Protein AF-A0A3E0HMM2-F1 (afdb_monomer_lite)

Sequence (209 aa):
MLIETNPFMLSTKTFISIFFLSYFCFIPQPFPEGNTYITPSFKSIPKHSVDIQKNNIIITIFSKDMFYRGNEIKFKSKIKGDTIYILNKIKSSKKNDGIKINNEKLISFFTNTRFFIKSKNTLVHTESNRPYFNKKLVDSTLGNQTIYSINGKILMSTKDSSVLNPILNEKKFKIKNLEVIKPENAIKTYGLIGFKGIIKIKGKFKKCK

Structure (mmCIF, N/CA/C/O backbone):
data_AF-A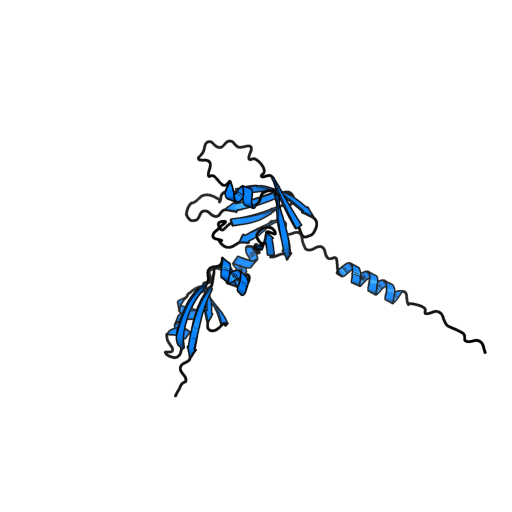0A3E0HMM2-F1
#
_entry.id   AF-A0A3E0HMM2-F1
#
loop_
_atom_site.group_PDB
_atom_site.id
_atom_site.type_symbol
_atom_site.label_atom_id
_atom_site.label_alt_id
_atom_site.label_comp_id
_atom_site.label_asym_id
_atom_site.label_entity_id
_atom_site.label_seq_id
_atom_site.pdbx_PDB_ins_code
_atom_site.Cartn_x
_atom_site.Cartn_y
_atom_site.Cartn_z
_atom_site.occupancy
_atom_site.B_iso_or_equiv
_atom_site.auth_seq_id
_atom_site.auth_comp_id
_atom_site.auth_asym_id
_atom_site.auth_atom_id
_atom_site.pdbx_PDB_model_num
ATOM 1 N N . MET A 1 1 ? -68.857 -21.906 -25.723 1.00 38.22 1 MET A N 1
ATOM 2 C CA . MET A 1 1 ? -67.408 -22.069 -25.961 1.00 38.22 1 MET A CA 1
ATOM 3 C C . MET A 1 1 ? -66.702 -21.522 -24.728 1.00 38.22 1 MET A C 1
ATOM 5 O O . MET A 1 1 ? -66.550 -20.316 -24.608 1.00 38.22 1 MET A O 1
ATOM 9 N N . LEU A 1 2 ? -66.453 -22.381 -23.738 1.00 34.72 2 LEU A N 1
ATOM 10 C CA . LEU A 1 2 ? -65.807 -22.021 -22.472 1.00 34.72 2 LEU A CA 1
ATOM 11 C C . LEU A 1 2 ? -64.356 -22.494 -22.555 1.00 34.72 2 LEU A C 1
ATOM 13 O O . LEU A 1 2 ? -64.114 -23.665 -22.830 1.00 34.72 2 LEU A O 1
ATOM 17 N N . ILE A 1 3 ? -63.417 -21.565 -22.397 1.00 39.59 3 ILE A N 1
ATOM 18 C CA . ILE A 1 3 ? -61.983 -21.847 -22.358 1.00 39.59 3 ILE A CA 1
ATOM 19 C C . ILE A 1 3 ? -61.628 -22.108 -20.894 1.00 39.59 3 ILE A C 1
ATOM 21 O O . ILE A 1 3 ? -61.709 -21.201 -20.068 1.00 39.59 3 ILE A O 1
ATOM 25 N N . GLU A 1 4 ? -61.259 -23.348 -20.581 1.00 40.62 4 GLU A N 1
ATOM 26 C CA . GLU A 1 4 ? -60.603 -23.707 -19.325 1.00 40.62 4 GLU A CA 1
ATOM 27 C C . GLU A 1 4 ? -59.181 -23.131 -19.310 1.00 40.62 4 GLU A C 1
ATOM 29 O O . GLU A 1 4 ? -58.377 -23.399 -20.205 1.00 40.62 4 GLU A O 1
ATOM 34 N N . THR A 1 5 ? -58.846 -22.350 -18.284 1.00 43.34 5 THR A N 1
ATOM 35 C CA . THR A 1 5 ? -57.467 -21.955 -17.984 1.00 43.34 5 THR A CA 1
ATOM 36 C C . THR A 1 5 ? -56.980 -22.715 -16.753 1.00 43.34 5 THR A C 1
ATOM 38 O O . THR A 1 5 ? -57.436 -22.504 -15.632 1.00 43.34 5 THR A O 1
ATOM 41 N N . ASN A 1 6 ? -56.034 -23.630 -16.978 1.00 40.38 6 ASN A N 1
ATOM 42 C CA . ASN A 1 6 ? -55.312 -24.348 -15.929 1.00 40.38 6 ASN A CA 1
ATOM 43 C C . ASN A 1 6 ? -54.494 -23.375 -15.055 1.00 40.38 6 ASN A C 1
ATOM 45 O O . ASN A 1 6 ? -53.770 -22.537 -15.603 1.00 40.38 6 ASN A O 1
ATOM 49 N N . PRO A 1 7 ? -54.511 -23.508 -13.716 1.00 48.97 7 PRO A N 1
ATOM 50 C CA . PRO A 1 7 ? -53.616 -22.752 -12.858 1.00 48.97 7 PRO A CA 1
ATOM 51 C C . PRO A 1 7 ? -52.205 -23.354 -12.907 1.00 48.97 7 PRO A C 1
ATOM 53 O O . PRO A 1 7 ? -51.993 -24.545 -12.678 1.00 48.97 7 PRO A O 1
ATOM 56 N N . PHE A 1 8 ? -51.225 -22.502 -13.203 1.00 43.75 8 PHE A N 1
ATOM 57 C CA . PHE A 1 8 ? -49.796 -22.801 -13.141 1.00 43.75 8 PHE A CA 1
ATOM 58 C C . PHE A 1 8 ? -49.413 -23.311 -11.739 1.00 43.75 8 PHE A C 1
ATOM 60 O O . PHE A 1 8 ? -49.277 -22.536 -10.792 1.00 43.75 8 PHE A O 1
ATOM 67 N N . MET A 1 9 ? -49.195 -24.621 -11.606 1.00 44.47 9 MET A N 1
ATOM 68 C CA . MET A 1 9 ? -48.524 -25.204 -10.447 1.00 44.47 9 MET A CA 1
ATOM 69 C C . MET A 1 9 ? -47.033 -24.853 -10.512 1.00 44.47 9 MET A C 1
ATOM 71 O O . MET A 1 9 ? -46.234 -25.524 -11.167 1.00 44.47 9 MET A O 1
ATOM 75 N N . LEU A 1 10 ? -46.644 -23.772 -9.833 1.00 46.00 10 LEU A N 1
ATOM 76 C CA . LEU A 1 10 ? -45.240 -23.464 -9.588 1.00 46.00 10 LEU A CA 1
ATOM 77 C C . LEU A 1 10 ? -44.688 -24.512 -8.606 1.00 46.00 10 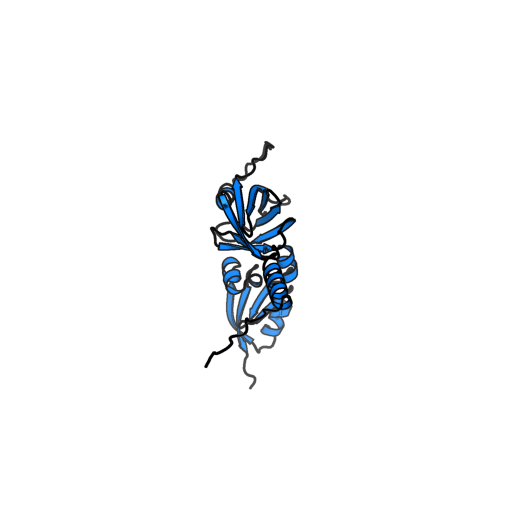LEU A C 1
ATOM 79 O O . LEU A 1 10 ? -45.007 -24.508 -7.420 1.00 46.00 10 LEU A O 1
ATOM 83 N N . SER A 1 11 ? -43.891 -25.445 -9.125 1.00 51.62 11 SER A N 1
ATOM 84 C CA . SER A 1 11 ? -43.242 -26.507 -8.351 1.00 51.62 11 SER A CA 1
ATOM 85 C C . SER A 1 11 ? -42.477 -25.938 -7.149 1.00 51.62 11 SER A C 1
ATOM 87 O O . SER A 1 11 ? -41.625 -25.058 -7.290 1.00 51.62 11 SER A O 1
ATOM 89 N N . THR A 1 12 ? -42.732 -26.484 -5.958 1.00 54.81 12 THR A N 1
ATOM 90 C CA . THR A 1 12 ? -42.052 -26.157 -4.690 1.00 54.81 12 THR A CA 1
ATOM 91 C C . THR A 1 12 ? -40.524 -26.237 -4.782 1.00 54.81 12 THR A C 1
ATOM 93 O O . THR A 1 12 ? -39.821 -25.525 -4.064 1.00 54.81 12 THR A O 1
ATOM 96 N N . LYS A 1 13 ? -39.987 -27.033 -5.715 1.00 51.66 13 LYS A N 1
ATOM 97 C CA . LYS A 1 13 ? -38.541 -27.146 -5.969 1.00 51.66 13 LYS A CA 1
ATOM 98 C C . LYS A 1 13 ? -37.934 -25.858 -6.539 1.00 51.66 13 LYS A C 1
ATOM 100 O O . LYS A 1 13 ? -36.800 -25.519 -6.204 1.00 51.66 13 LYS A O 1
ATOM 105 N N . THR A 1 14 ? -38.686 -25.113 -7.349 1.00 54.91 14 THR A N 1
ATOM 106 C CA . THR A 1 14 ? -38.221 -23.863 -7.971 1.00 54.91 14 THR A CA 1
ATOM 107 C C . THR A 1 14 ? -38.140 -22.728 -6.947 1.00 54.91 14 THR A C 1
ATOM 109 O O . THR A 1 14 ? -37.205 -21.931 -6.978 1.00 54.91 14 THR A O 1
ATOM 112 N N . PHE A 1 15 ? -39.058 -22.701 -5.975 1.00 53.97 15 PHE A N 1
ATOM 113 C CA . PHE A 1 15 ? -39.063 -21.706 -4.896 1.00 53.97 15 PHE A CA 1
ATOM 114 C C . PHE A 1 15 ? -37.874 -21.872 -3.940 1.00 53.97 15 PHE A C 1
ATOM 116 O O . PHE A 1 15 ? -37.227 -20.892 -3.573 1.00 53.97 15 PHE A O 1
ATOM 123 N N . ILE A 1 16 ? -37.538 -23.117 -3.590 1.00 58.28 16 ILE A N 1
ATOM 124 C CA . ILE A 1 16 ? -36.407 -23.434 -2.706 1.00 58.28 16 ILE A CA 1
ATOM 125 C C . ILE A 1 16 ? -35.077 -23.033 -3.365 1.00 58.28 16 ILE A C 1
ATOM 127 O O . ILE A 1 16 ? -34.214 -22.454 -2.711 1.00 58.28 16 ILE A O 1
ATOM 131 N N . SER A 1 17 ? -34.922 -23.254 -4.675 1.00 53.00 17 SER A N 1
ATOM 132 C CA . SER A 1 17 ? -33.698 -22.887 -5.404 1.00 53.00 17 SER A CA 1
ATOM 133 C C . SER A 1 17 ? -33.436 -21.373 -5.421 1.00 53.00 17 SER A C 1
ATOM 135 O O . SER A 1 17 ? -32.299 -20.951 -5.210 1.00 53.00 17 SER A O 1
ATOM 137 N N . ILE A 1 18 ? -34.479 -20.551 -5.580 1.00 56.12 18 ILE A N 1
ATOM 138 C CA . ILE A 1 18 ? -34.365 -19.081 -5.558 1.00 56.12 18 ILE A CA 1
ATOM 139 C C . ILE A 1 18 ? -34.043 -18.576 -4.141 1.00 56.12 18 ILE A C 1
ATOM 141 O O . ILE A 1 18 ? -33.244 -17.652 -3.982 1.00 56.12 18 ILE A O 1
ATOM 145 N N . PHE A 1 19 ? -34.606 -19.213 -3.109 1.00 52.81 19 PHE A N 1
ATOM 146 C CA . PHE A 1 19 ? -34.341 -18.869 -1.709 1.00 52.81 19 PHE A CA 1
ATOM 147 C C . PHE A 1 19 ? -32.908 -19.217 -1.274 1.00 52.81 19 PHE A C 1
ATOM 149 O O . PHE A 1 19 ? -32.291 -18.465 -0.525 1.00 52.81 19 PHE A O 1
ATOM 156 N N . PHE A 1 20 ? -32.336 -20.318 -1.775 1.00 52.88 20 PHE A N 1
ATOM 157 C CA . PHE A 1 20 ? -30.930 -20.645 -1.522 1.00 52.88 20 PHE A CA 1
ATOM 158 C C . PHE A 1 20 ? -29.969 -19.753 -2.322 1.00 52.88 20 PHE A C 1
ATOM 160 O O . PHE A 1 20 ? -28.945 -19.342 -1.777 1.00 52.88 20 PHE A O 1
ATOM 167 N N . LEU A 1 21 ? -30.295 -19.388 -3.571 1.00 51.16 21 LEU A N 1
ATOM 168 C CA . LEU A 1 21 ? -29.452 -18.483 -4.366 1.00 51.16 21 LEU A CA 1
ATOM 169 C C . LEU A 1 21 ? -29.341 -17.082 -3.743 1.00 51.16 21 LEU A C 1
ATOM 171 O O . LEU A 1 21 ? -28.260 -16.497 -3.754 1.00 51.16 21 LEU A O 1
ATOM 175 N N . SER A 1 22 ? -30.427 -16.552 -3.172 1.00 51.47 22 SER A N 1
ATOM 176 C CA . SER A 1 22 ? -30.418 -15.225 -2.542 1.00 51.47 22 SER A CA 1
ATOM 177 C C . SER A 1 22 ? -29.632 -15.189 -1.225 1.00 51.47 22 SER A C 1
ATOM 179 O O . SER A 1 22 ? -29.019 -14.166 -0.914 1.00 51.47 22 SER A O 1
ATOM 181 N N . TYR A 1 23 ? -29.556 -16.305 -0.491 1.00 50.44 23 TYR A N 1
ATOM 182 C CA . TYR A 1 23 ? -28.742 -16.418 0.727 1.00 50.44 23 TYR A CA 1
ATOM 183 C C . TYR A 1 23 ? -27.230 -16.425 0.446 1.00 50.44 23 TYR A C 1
ATOM 185 O O . TYR A 1 23 ? -26.461 -15.866 1.230 1.00 50.44 23 TYR A O 1
ATOM 193 N N . PHE A 1 24 ? -26.784 -16.978 -0.689 1.00 50.44 24 PHE A N 1
ATOM 194 C CA . PHE A 1 24 ? -25.363 -16.950 -1.071 1.00 50.44 24 PHE A CA 1
ATOM 195 C C . PHE A 1 24 ? -24.867 -15.565 -1.520 1.00 50.44 24 PHE A C 1
ATOM 197 O O . PHE A 1 24 ? -23.659 -15.327 -1.532 1.00 50.44 24 PHE A O 1
ATOM 204 N N . CYS A 1 25 ? -25.763 -14.622 -1.828 1.00 47.28 25 CYS A N 1
ATOM 205 C CA . CYS A 1 25 ? -25.381 -13.242 -2.143 1.00 47.28 25 CYS A CA 1
ATOM 206 C C . CYS A 1 25 ? -25.023 -12.398 -0.907 1.00 47.28 25 CYS A C 1
ATOM 208 O O . CYS A 1 25 ? -24.456 -11.319 -1.062 1.00 47.28 25 CYS A O 1
ATOM 210 N N . PHE A 1 26 ? -25.292 -12.886 0.308 1.00 48.53 26 PHE A N 1
ATOM 211 C CA . PHE A 1 26 ? -24.982 -12.192 1.560 1.00 48.53 26 PHE A CA 1
ATOM 212 C C . PHE A 1 26 ? -23.958 -12.951 2.400 1.00 48.53 26 PHE A C 1
ATOM 214 O O . PHE A 1 26 ? -24.100 -13.034 3.616 1.00 48.53 26 PHE A O 1
ATOM 221 N N . ILE A 1 27 ? -22.905 -13.500 1.785 1.00 52.16 27 ILE A N 1
ATOM 222 C CA . ILE A 1 27 ? -21.742 -13.924 2.572 1.00 52.16 27 ILE A CA 1
ATOM 223 C C . ILE A 1 27 ? -21.144 -12.649 3.187 1.00 52.16 27 ILE A C 1
ATOM 225 O O . ILE A 1 27 ? -20.613 -11.821 2.437 1.00 52.16 27 ILE A O 1
ATOM 229 N N . PRO A 1 28 ? -21.230 -12.443 4.518 1.00 55.75 28 PRO A N 1
ATOM 230 C CA . PRO A 1 28 ? -20.600 -11.293 5.143 1.00 55.75 28 PRO A CA 1
ATOM 231 C C . PRO A 1 28 ? -19.106 -11.369 4.839 1.00 55.75 28 PRO A C 1
ATOM 233 O O . PRO A 1 28 ? -18.471 -12.403 5.070 1.00 55.75 28 PRO A O 1
ATOM 236 N N . GLN A 1 29 ? -18.542 -10.297 4.273 1.00 58.00 29 GLN A N 1
ATOM 237 C CA . GLN A 1 29 ? -17.109 -10.269 4.014 1.00 58.00 29 GLN A CA 1
ATOM 238 C C . GLN A 1 29 ? -16.370 -10.544 5.330 1.00 58.00 29 GLN A C 1
ATOM 240 O O . GLN A 1 29 ? -16.718 -9.948 6.356 1.00 58.00 29 GLN A O 1
ATOM 245 N N . PRO A 1 30 ? -15.374 -11.452 5.334 1.00 60.78 30 PRO A N 1
ATOM 246 C CA . PRO A 1 30 ? -14.666 -11.799 6.551 1.00 60.78 30 PRO A CA 1
ATOM 247 C C . PRO A 1 30 ? -14.063 -10.534 7.148 1.00 60.78 30 PRO A C 1
ATOM 249 O O . PRO A 1 30 ? -13.302 -9.813 6.497 1.00 60.78 30 PRO A O 1
ATOM 252 N N . PHE A 1 31 ? -14.455 -10.278 8.391 1.00 63.25 31 PHE A N 1
ATOM 253 C CA . PHE A 1 31 ? -14.078 -9.101 9.145 1.00 63.25 31 PHE A CA 1
ATOM 254 C C . PHE A 1 31 ? -12.544 -8.960 9.169 1.00 63.25 31 PHE A C 1
ATOM 256 O O . PHE A 1 31 ? -11.858 -9.924 9.520 1.00 63.25 31 PHE A O 1
ATOM 263 N N . PRO A 1 32 ? -11.965 -7.801 8.797 1.00 71.25 32 PRO A N 1
ATOM 264 C CA . PRO A 1 32 ? -10.517 -7.657 8.680 1.00 71.25 32 PRO A CA 1
ATOM 265 C C . PRO A 1 32 ? -9.778 -7.572 10.029 1.00 71.25 32 PRO A C 1
ATOM 267 O O . PRO A 1 32 ? -8.656 -7.068 10.056 1.00 71.25 32 PRO A O 1
ATOM 270 N N . GLU A 1 33 ? -10.345 -8.063 11.135 1.00 77.25 33 GLU A N 1
ATOM 271 C CA . GLU A 1 33 ? -9.686 -8.041 12.447 1.00 77.25 33 GLU A CA 1
ATOM 272 C C . GLU A 1 33 ? -8.292 -8.663 12.408 1.00 77.25 33 GLU A C 1
ATOM 274 O O . GLU A 1 33 ? -8.059 -9.677 11.748 1.00 77.25 33 GLU A O 1
ATOM 279 N N . GLY A 1 34 ? -7.352 -8.042 13.121 1.00 79.12 34 GLY A N 1
ATOM 280 C CA . GLY A 1 34 ? -5.981 -8.536 13.212 1.00 79.12 34 GLY A CA 1
ATOM 281 C C . GLY A 1 34 ? -5.176 -8.370 11.921 1.00 79.12 34 GLY A C 1
ATOM 282 O O . GLY A 1 34 ? -4.053 -8.869 11.836 1.00 79.12 34 GLY A O 1
ATOM 283 N N . ASN A 1 35 ? -5.713 -7.672 10.914 1.00 86.12 35 ASN A N 1
ATOM 284 C CA . ASN A 1 35 ? -4.962 -7.311 9.721 1.00 86.12 35 ASN A CA 1
ATOM 285 C C . ASN A 1 35 ? -4.322 -5.929 9.856 1.00 86.12 35 ASN A C 1
ATOM 287 O O . ASN A 1 35 ? -4.959 -4.945 10.235 1.00 86.12 35 ASN A O 1
ATOM 291 N N . THR A 1 36 ? -3.061 -5.876 9.441 1.00 92.19 36 THR A N 1
ATOM 292 C CA . THR A 1 36 ? -2.291 -4.649 9.254 1.00 92.19 36 THR A CA 1
ATOM 293 C C . THR A 1 36 ? -2.386 -4.217 7.802 1.00 92.19 36 THR A C 1
ATOM 295 O O . THR A 1 36 ? -2.034 -4.980 6.896 1.00 92.19 36 THR A O 1
ATOM 298 N N . TYR A 1 37 ? -2.782 -2.973 7.568 1.00 93.31 37 TYR A N 1
ATOM 299 C CA . TYR A 1 37 ? -2.774 -2.361 6.246 1.00 93.31 37 TYR A CA 1
ATOM 300 C C . TYR A 1 37 ? -1.724 -1.264 6.177 1.00 93.31 37 TYR A C 1
ATOM 302 O O . TYR A 1 37 ? -1.523 -0.525 7.132 1.00 93.31 37 TYR A O 1
ATOM 310 N N . ILE A 1 38 ? -1.053 -1.137 5.040 1.00 91.50 38 ILE A N 1
ATOM 311 C CA . ILE A 1 38 ? -0.020 -0.132 4.803 1.00 91.50 38 ILE A CA 1
ATOM 312 C C . ILE A 1 38 ? -0.345 0.677 3.557 1.00 91.50 38 ILE A C 1
ATOM 314 O O . ILE A 1 38 ? -0.998 0.215 2.624 1.00 91.50 38 ILE A O 1
ATOM 318 N N . THR A 1 39 ? 0.145 1.904 3.535 1.00 88.38 39 THR A N 1
ATOM 319 C CA . THR A 1 39 ? 0.009 2.832 2.412 1.00 88.38 39 THR A CA 1
ATOM 320 C C . THR A 1 39 ? 1.399 3.361 2.062 1.00 88.38 39 THR A C 1
ATOM 322 O O . THR A 1 39 ? 2.235 3.454 2.968 1.00 88.38 39 THR A O 1
ATOM 325 N N . PRO A 1 40 ? 1.726 3.682 0.797 1.00 81.06 40 PRO A N 1
ATOM 326 C CA . PRO A 1 40 ? 3.014 4.302 0.503 1.00 81.06 40 PRO A CA 1
ATOM 327 C C . PRO A 1 40 ? 3.091 5.703 1.123 1.00 81.06 40 PRO A C 1
ATOM 329 O O . PRO A 1 40 ? 2.092 6.255 1.588 1.00 81.06 40 PRO A O 1
ATOM 332 N N . SER A 1 41 ? 4.277 6.308 1.106 1.00 72.19 41 SER A N 1
ATOM 333 C CA . SER A 1 41 ? 4.415 7.710 1.501 1.00 72.19 41 SER A CA 1
ATOM 334 C C . SER A 1 41 ? 3.740 8.613 0.468 1.00 72.19 41 SER A C 1
ATOM 336 O O . SER A 1 41 ? 4.027 8.485 -0.720 1.00 72.19 41 SER A O 1
ATOM 338 N N . PHE A 1 42 ? 2.882 9.525 0.929 1.00 73.12 42 PHE A N 1
ATOM 339 C CA . PHE A 1 42 ? 2.355 10.629 0.126 1.00 73.12 42 PHE A CA 1
ATOM 340 C C . PHE A 1 42 ? 2.895 11.952 0.678 1.00 73.12 42 PHE A C 1
ATOM 342 O O . PHE A 1 42 ? 3.118 12.051 1.886 1.00 73.12 42 PHE A O 1
ATOM 349 N N . LYS A 1 43 ? 3.075 12.981 -0.164 1.00 68.62 43 LYS A N 1
ATOM 350 C CA . LYS A 1 43 ? 3.588 14.303 0.266 1.00 68.62 43 LYS A CA 1
ATOM 351 C C . LYS A 1 43 ? 2.879 14.891 1.500 1.00 68.62 43 LYS A C 1
ATOM 353 O O . LYS A 1 43 ? 3.507 15.601 2.278 1.00 68.62 43 LYS A O 1
ATOM 358 N N . SER A 1 44 ? 1.584 14.624 1.686 1.00 68.88 44 SER A N 1
ATOM 359 C CA . SER A 1 44 ? 0.781 15.200 2.775 1.00 68.88 44 SER A CA 1
ATOM 360 C C . SER A 1 44 ? 0.899 14.458 4.110 1.00 68.88 44 SER A C 1
ATOM 362 O O . SER A 1 44 ? 0.823 15.105 5.158 1.00 68.88 44 SER A O 1
ATOM 364 N N . ILE A 1 45 ? 1.076 13.131 4.076 1.00 75.25 45 ILE A N 1
ATOM 365 C CA . ILE A 1 45 ? 1.051 12.235 5.240 1.00 75.25 45 ILE A CA 1
ATOM 366 C C . ILE A 1 45 ? 2.047 11.081 5.011 1.00 75.25 45 ILE A C 1
ATOM 368 O O . ILE A 1 45 ? 1.910 10.354 4.013 1.00 75.25 45 ILE A O 1
ATOM 372 N N . PRO A 1 46 ? 2.991 10.849 5.946 1.00 76.00 46 PRO A N 1
ATOM 373 C CA . PRO A 1 46 ? 4.055 9.858 5.789 1.00 76.00 46 PRO A CA 1
ATOM 374 C C . PRO A 1 46 ? 3.521 8.426 5.665 1.00 76.00 46 PRO A C 1
ATOM 376 O O . PRO A 1 46 ? 2.344 8.147 5.908 1.00 76.00 46 PRO A O 1
ATOM 379 N N . LYS A 1 47 ? 4.406 7.500 5.285 1.00 82.25 47 LYS A N 1
ATOM 380 C CA . LYS A 1 47 ? 4.134 6.057 5.323 1.00 82.25 47 LYS A CA 1
ATOM 381 C C . LYS A 1 47 ? 3.773 5.636 6.754 1.00 82.25 47 LYS A C 1
ATOM 383 O O . LYS A 1 47 ? 4.496 5.944 7.696 1.00 82.25 47 LYS A O 1
ATOM 388 N N . HIS A 1 48 ? 2.682 4.900 6.900 1.00 86.94 48 HIS A N 1
ATOM 389 C CA . HIS A 1 48 ? 2.221 4.371 8.182 1.00 86.94 48 HIS A CA 1
ATOM 390 C C . HIS A 1 48 ? 1.439 3.075 7.959 1.00 86.94 48 HIS A C 1
ATOM 392 O O . HIS A 1 48 ? 1.079 2.744 6.820 1.00 86.94 48 HIS A O 1
ATOM 398 N N . SER A 1 49 ? 1.203 2.344 9.044 1.00 90.12 49 SER A N 1
ATOM 399 C CA . SER A 1 49 ? 0.273 1.223 9.078 1.00 90.12 49 SER A CA 1
ATOM 400 C C . SER A 1 49 ? -1.018 1.573 9.805 1.00 90.12 49 SER A C 1
ATOM 402 O O . SER A 1 49 ? -1.076 2.524 10.582 1.00 90.12 49 SER A O 1
ATOM 404 N N . VAL A 1 50 ? -2.049 0.790 9.511 1.00 92.38 50 VAL A N 1
ATOM 405 C CA . VAL A 1 50 ? -3.377 0.818 10.112 1.00 92.38 50 VAL A CA 1
ATOM 406 C C . VAL A 1 50 ? -3.680 -0.603 10.562 1.00 92.38 50 VAL A C 1
ATOM 408 O O . VAL A 1 50 ? -3.855 -1.486 9.722 1.00 92.38 50 VAL A O 1
ATOM 411 N N . ASP A 1 51 ? -3.725 -0.823 11.867 1.00 92.12 51 ASP A N 1
ATOM 412 C CA . ASP A 1 51 ? -4.101 -2.101 12.463 1.00 92.12 51 ASP A CA 1
ATOM 413 C C . ASP A 1 51 ? -5.560 -2.034 12.910 1.00 92.12 51 ASP A C 1
ATOM 415 O O . ASP A 1 51 ? -5.931 -1.178 13.719 1.00 92.12 51 ASP A O 1
ATOM 419 N N . ILE A 1 52 ? -6.394 -2.925 12.370 1.00 90.12 52 ILE A N 1
ATOM 420 C CA . ILE A 1 52 ? -7.821 -2.986 12.703 1.00 90.12 52 ILE A CA 1
ATOM 421 C C . ILE A 1 52 ? -8.034 -3.969 13.853 1.00 90.12 52 ILE A C 1
ATOM 423 O O . ILE A 1 52 ? -7.744 -5.161 13.733 1.00 90.12 52 ILE A O 1
ATOM 427 N N . GLN A 1 53 ? -8.607 -3.471 14.946 1.00 88.81 53 GLN A N 1
ATOM 428 C CA . GLN A 1 53 ? -9.101 -4.271 16.065 1.00 88.81 53 GLN A CA 1
ATOM 429 C C . GLN A 1 53 ? -10.615 -4.074 16.207 1.00 88.81 53 GLN A C 1
ATOM 431 O O . GLN A 1 53 ? -11.180 -3.126 15.658 1.00 88.81 53 GLN A O 1
ATOM 436 N N . LYS A 1 54 ? -11.279 -4.937 16.985 1.00 82.19 54 LYS A N 1
ATOM 437 C CA . LYS A 1 54 ? -12.740 -4.908 17.180 1.00 82.19 54 LYS A CA 1
ATOM 438 C C . LYS A 1 54 ? -13.324 -3.519 17.477 1.00 82.19 54 LYS A C 1
ATOM 440 O O . LYS A 1 54 ? -14.328 -3.137 16.887 1.00 82.19 54 LYS A O 1
ATOM 445 N N . ASN A 1 55 ? -12.686 -2.767 18.380 1.00 86.81 55 ASN A N 1
ATOM 446 C CA . ASN A 1 55 ? -13.212 -1.498 18.917 1.00 86.81 55 ASN A CA 1
ATOM 447 C C . ASN A 1 55 ? -12.256 -0.307 18.753 1.00 86.81 55 ASN A C 1
ATOM 449 O O . ASN A 1 55 ? -12.528 0.797 19.240 1.00 86.81 55 ASN A O 1
ATOM 453 N N . ASN A 1 56 ? -11.092 -0.537 18.156 1.00 91.12 56 ASN A N 1
ATOM 454 C CA . ASN A 1 56 ? -10.101 0.504 17.966 1.00 91.12 56 ASN A CA 1
ATOM 455 C C . ASN A 1 56 ? -9.327 0.288 16.661 1.00 91.12 56 ASN A C 1
ATOM 457 O O . ASN A 1 56 ? -9.316 -0.799 16.085 1.00 91.12 56 ASN A O 1
ATOM 461 N N . ILE A 1 57 ? -8.694 1.358 16.196 1.00 92.06 57 ILE A N 1
ATOM 462 C CA . ILE A 1 57 ? -7.672 1.305 15.156 1.00 92.06 57 ILE A CA 1
ATOM 463 C C . ILE A 1 57 ? -6.381 1.844 15.751 1.00 92.06 57 ILE A C 1
ATOM 465 O O . ILE A 1 57 ? -6.395 2.852 16.466 1.00 92.06 57 ILE A O 1
ATOM 469 N N . ILE A 1 58 ? -5.269 1.195 15.423 1.00 90.94 58 ILE A N 1
ATOM 470 C CA . ILE A 1 58 ? -3.930 1.675 15.758 1.00 90.94 58 ILE A CA 1
ATOM 471 C C . ILE A 1 58 ? -3.261 2.164 14.479 1.00 90.94 58 ILE A C 1
ATOM 473 O O . ILE A 1 58 ? -3.182 1.440 13.490 1.00 90.94 58 ILE A O 1
ATOM 477 N N . ILE A 1 59 ? -2.803 3.412 14.495 1.00 89.31 59 ILE A N 1
ATOM 478 C CA . ILE A 1 59 ? -2.007 3.998 13.422 1.00 89.31 59 ILE A CA 1
ATOM 479 C C . ILE A 1 59 ? -0.554 4.037 13.872 1.00 89.31 59 ILE A C 1
ATOM 481 O O . ILE A 1 59 ? -0.250 4.711 14.856 1.00 89.31 59 ILE A O 1
ATOM 485 N N . THR A 1 60 ? 0.337 3.373 13.141 1.00 86.81 60 THR A N 1
ATOM 486 C CA . THR A 1 60 ? 1.767 3.309 13.482 1.00 86.81 60 THR A CA 1
ATOM 487 C C . THR A 1 60 ? 2.590 3.985 12.397 1.00 86.81 60 THR A C 1
ATOM 489 O O . THR A 1 60 ? 2.592 3.554 11.242 1.00 86.81 60 THR A O 1
ATOM 492 N N . ILE A 1 61 ? 3.300 5.060 12.743 1.00 79.12 61 ILE A N 1
ATOM 493 C CA . ILE A 1 61 ? 4.198 5.755 11.808 1.00 79.12 61 ILE A CA 1
ATOM 494 C C . ILE A 1 61 ? 5.566 5.078 11.830 1.00 79.12 61 ILE A C 1
ATOM 496 O O . ILE A 1 61 ? 6.181 4.958 12.888 1.00 79.12 61 ILE A O 1
ATOM 500 N N . PHE A 1 62 ? 6.084 4.696 10.664 1.00 71.69 62 PHE A N 1
ATOM 501 C CA . PHE A 1 62 ? 7.444 4.169 10.567 1.00 71.69 62 PHE A CA 1
ATOM 502 C C . PHE A 1 62 ? 8.445 5.327 10.657 1.00 71.69 62 PHE A C 1
ATOM 504 O O . PHE A 1 62 ? 8.437 6.214 9.800 1.00 71.69 62 PHE A O 1
ATOM 511 N N . SER A 1 63 ? 9.295 5.334 11.688 1.00 60.88 63 SER A N 1
ATOM 512 C CA . SER A 1 63 ? 10.450 6.237 11.720 1.00 60.88 63 SER A CA 1
ATOM 513 C C . SER A 1 63 ? 11.426 5.802 10.624 1.00 60.88 63 SER A C 1
ATOM 515 O O . SER A 1 63 ? 11.594 4.605 10.380 1.00 60.88 63 SER A O 1
ATOM 517 N N . LYS A 1 64 ? 12.009 6.770 9.913 1.00 54.38 64 LYS A N 1
ATOM 518 C CA . LYS A 1 64 ? 12.920 6.480 8.803 1.00 54.38 64 LYS A CA 1
ATOM 519 C C . LYS A 1 64 ? 14.271 5.945 9.302 1.00 54.38 64 LYS A C 1
ATOM 521 O O . LYS A 1 64 ? 14.882 5.186 8.567 1.00 54.38 64 LYS A O 1
ATOM 526 N N . ASP A 1 65 ? 14.671 6.272 10.541 1.00 44.66 65 ASP A N 1
ATOM 527 C CA . ASP A 1 65 ? 16.073 6.154 10.974 1.00 44.66 65 ASP A CA 1
ATOM 528 C C . ASP A 1 65 ? 16.326 5.806 12.463 1.00 44.66 65 ASP A C 1
ATOM 530 O O . ASP A 1 65 ? 17.460 5.940 12.908 1.00 44.66 65 ASP A O 1
ATOM 534 N N . MET A 1 66 ? 15.365 5.354 13.285 1.00 38.75 66 MET A N 1
ATOM 535 C CA . MET A 1 66 ? 15.689 5.017 14.693 1.00 38.75 66 MET A CA 1
ATOM 536 C C . MET A 1 66 ? 14.983 3.786 15.264 1.00 38.75 66 MET A C 1
ATOM 538 O O . MET A 1 66 ? 13.796 3.568 15.026 1.00 38.75 66 MET A O 1
ATOM 542 N N . PHE A 1 67 ? 15.747 3.066 16.097 1.00 35.56 67 PHE A N 1
ATOM 543 C CA . PHE A 1 67 ? 15.507 1.874 16.933 1.00 35.56 67 PHE A CA 1
ATOM 544 C C . PHE A 1 67 ? 14.243 1.856 17.827 1.00 35.56 67 PHE A C 1
ATOM 546 O O . PHE A 1 67 ? 14.112 0.997 18.697 1.00 35.56 67 PHE A O 1
ATOM 553 N N . TYR A 1 68 ? 13.286 2.758 17.630 1.00 41.34 68 TYR A N 1
ATOM 554 C CA . TYR A 1 68 ? 12.051 2.816 18.403 1.00 41.34 68 TYR A CA 1
ATOM 555 C C . TYR A 1 68 ? 10.877 2.281 17.585 1.00 41.34 68 TYR A C 1
ATOM 557 O O . TYR A 1 68 ? 10.692 2.641 16.419 1.00 41.34 68 TYR A O 1
ATOM 565 N N . ARG A 1 69 ? 10.056 1.428 18.217 1.00 49.66 69 ARG A N 1
ATOM 566 C CA . ARG A 1 69 ? 8.711 1.094 17.728 1.00 49.66 69 ARG A CA 1
ATOM 567 C C . ARG A 1 69 ? 8.025 2.398 17.315 1.00 49.66 69 ARG A C 1
ATOM 569 O O . ARG A 1 69 ? 8.045 3.362 18.077 1.00 49.66 69 ARG A O 1
ATOM 576 N N . GLY A 1 70 ? 7.499 2.436 16.092 1.00 60.59 70 GLY A N 1
ATOM 577 C CA . GLY A 1 70 ? 6.884 3.630 15.520 1.00 60.59 70 GLY A CA 1
ATOM 578 C C . GLY A 1 70 ? 5.869 4.280 16.461 1.00 60.59 70 GLY A C 1
ATOM 579 O O . GLY A 1 70 ? 5.258 3.597 17.278 1.00 60.59 70 GLY A O 1
ATOM 580 N N . ASN A 1 71 ? 5.675 5.596 16.350 1.00 73.81 71 ASN A N 1
ATOM 581 C CA . ASN A 1 71 ? 4.661 6.292 17.143 1.00 73.81 71 ASN A CA 1
ATOM 582 C C . ASN A 1 71 ? 3.283 5.681 16.856 1.00 73.81 71 ASN A C 1
ATOM 584 O O . ASN A 1 71 ? 2.760 5.834 15.749 1.00 73.81 71 ASN A O 1
ATOM 588 N N . GLU A 1 72 ? 2.717 5.004 17.855 1.00 83.88 72 GLU A N 1
ATOM 589 C CA . GLU A 1 72 ? 1.378 4.427 17.800 1.00 83.88 72 GLU A CA 1
ATOM 590 C C . GLU A 1 72 ? 0.344 5.446 18.279 1.00 83.88 72 GLU A C 1
ATOM 592 O O . GLU A 1 72 ? 0.443 6.023 19.366 1.00 83.88 72 GLU A O 1
ATOM 597 N N . ILE A 1 73 ? -0.696 5.648 17.479 1.00 86.81 73 ILE A N 1
ATOM 598 C CA . ILE A 1 73 ? -1.837 6.487 17.826 1.00 86.81 73 ILE A CA 1
ATOM 599 C C . ILE A 1 73 ? -3.079 5.616 17.764 1.00 86.81 73 ILE A C 1
ATOM 601 O O . ILE A 1 73 ? -3.433 5.088 16.713 1.00 86.81 73 ILE A O 1
ATOM 605 N N . LYS A 1 74 ? -3.749 5.480 18.906 1.00 91.19 74 LYS A N 1
ATOM 606 C CA . LYS A 1 74 ? -4.968 4.684 19.024 1.00 91.19 74 LYS A CA 1
ATOM 607 C C . LYS A 1 74 ? -6.193 5.568 18.861 1.00 91.19 74 LYS A C 1
ATOM 609 O O . LYS A 1 74 ? -6.292 6.613 19.504 1.00 91.19 74 LYS A O 1
ATOM 614 N N . PHE A 1 75 ? -7.145 5.115 18.062 1.00 92.69 75 PHE A N 1
ATOM 615 C CA . PHE A 1 75 ? -8.446 5.746 17.882 1.00 92.69 75 PHE A CA 1
ATOM 616 C C . PHE A 1 75 ? -9.547 4.782 18.284 1.00 92.69 75 PHE A C 1
ATOM 618 O O . PHE A 1 75 ? -9.463 3.588 18.002 1.00 92.69 75 PHE A O 1
ATOM 625 N N . LYS A 1 76 ? -10.603 5.304 18.907 1.00 94.00 76 LYS A N 1
ATOM 626 C CA . LYS A 1 76 ? -11.849 4.554 19.048 1.00 94.00 76 LYS A CA 1
ATOM 627 C C . LYS A 1 76 ? -12.438 4.374 17.654 1.00 94.00 76 LYS A C 1
ATOM 629 O O . LYS A 1 76 ? -12.516 5.345 16.901 1.00 94.00 76 LYS A O 1
ATOM 634 N N . SER A 1 77 ? -12.863 3.162 17.326 1.00 93.56 77 SER A N 1
ATOM 635 C CA . SER A 1 77 ? -13.512 2.880 16.051 1.00 93.56 77 SER A CA 1
ATOM 636 C C . SER A 1 77 ? -14.875 2.229 16.253 1.00 93.56 77 SER A C 1
ATOM 638 O O . SER A 1 77 ? -15.168 1.647 17.299 1.00 93.56 77 SER A O 1
ATOM 640 N N . LYS A 1 78 ? -15.740 2.377 15.251 1.00 93.62 78 LYS A N 1
ATOM 641 C CA . LYS A 1 78 ? -17.013 1.662 15.141 1.00 93.62 78 LYS A CA 1
ATOM 642 C C . LYS A 1 78 ? -17.123 1.103 13.737 1.00 93.62 78 LYS A C 1
ATOM 644 O O . LYS A 1 78 ? -16.835 1.806 12.775 1.00 93.62 78 LYS A O 1
ATOM 649 N N . ILE A 1 79 ? -17.567 -0.138 13.617 1.00 89.19 79 ILE A N 1
ATOM 650 C CA . ILE A 1 79 ? -17.643 -0.826 12.331 1.00 89.19 79 ILE A CA 1
ATOM 651 C C . ILE A 1 79 ? -19.107 -1.106 12.028 1.00 89.19 79 ILE A C 1
ATOM 653 O O . ILE A 1 79 ? -19.854 -1.549 12.900 1.00 89.19 79 ILE A O 1
ATOM 657 N N . LYS A 1 80 ? -19.531 -0.767 10.812 1.00 90.38 80 LYS A N 1
ATOM 658 C CA . LYS A 1 80 ? -20.901 -0.962 10.334 1.00 90.38 80 LYS A CA 1
ATOM 659 C C . LYS A 1 80 ? -20.843 -1.359 8.861 1.00 90.38 80 LYS A C 1
ATOM 661 O O . LYS A 1 80 ? -20.542 -0.516 8.017 1.00 90.38 80 LYS A O 1
ATOM 666 N N . GLY A 1 81 ? -21.124 -2.631 8.574 1.00 88.38 81 GLY A N 1
ATOM 667 C CA . GLY A 1 81 ? -20.934 -3.204 7.238 1.00 88.38 81 GLY A CA 1
ATOM 668 C C . GLY A 1 81 ? -19.494 -3.010 6.758 1.00 88.38 81 GLY A C 1
ATOM 669 O O . GLY A 1 81 ? -18.555 -3.192 7.531 1.00 88.38 81 GLY A O 1
ATOM 670 N N . ASP A 1 82 ? -19.337 -2.529 5.527 1.00 91.12 82 ASP A N 1
ATOM 671 C CA . ASP A 1 82 ? -18.033 -2.309 4.889 1.00 91.12 82 ASP A CA 1
ATOM 672 C C . ASP A 1 82 ? -17.380 -0.972 5.278 1.00 91.12 82 ASP A C 1
ATOM 674 O O . ASP A 1 82 ? -16.481 -0.487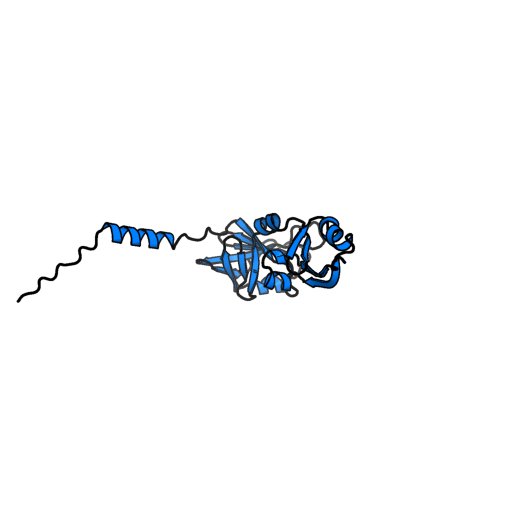 4.598 1.00 91.12 82 ASP A O 1
ATOM 678 N N . THR A 1 83 ? -17.839 -0.313 6.345 1.00 92.81 83 THR A N 1
ATOM 679 C CA . THR A 1 83 ? -17.290 0.979 6.781 1.00 92.81 83 THR A CA 1
ATOM 680 C C . THR A 1 83 ? -16.764 0.909 8.205 1.00 92.81 83 THR A C 1
ATOM 682 O O . THR A 1 83 ? -17.460 0.490 9.133 1.00 92.81 83 THR A O 1
ATOM 685 N N . ILE A 1 84 ? -15.539 1.398 8.385 1.00 94.12 84 ILE A N 1
ATOM 686 C CA . ILE A 1 84 ? -14.897 1.585 9.681 1.00 94.12 84 ILE A CA 1
ATOM 687 C C . ILE A 1 84 ? -14.834 3.080 9.972 1.00 94.12 84 ILE A C 1
ATOM 689 O O . ILE A 1 84 ? -14.078 3.815 9.342 1.00 94.12 84 ILE A O 1
ATOM 693 N N . TYR A 1 85 ? -15.623 3.522 10.940 1.00 94.56 85 TYR A N 1
ATOM 694 C CA . TYR A 1 85 ? -15.649 4.896 11.416 1.00 94.56 85 TYR A CA 1
ATOM 695 C C . TYR A 1 85 ? -14.555 5.090 12.455 1.00 94.56 85 TYR A C 1
ATOM 697 O O . TYR A 1 85 ? -14.512 4.367 13.454 1.00 94.56 85 TYR A O 1
ATOM 705 N N . ILE A 1 86 ? -13.692 6.072 12.230 1.00 94.12 86 ILE A N 1
ATOM 706 C CA . ILE A 1 86 ? -12.680 6.516 13.177 1.00 94.12 86 ILE A CA 1
ATOM 707 C C . ILE A 1 86 ? -13.273 7.689 13.944 1.00 94.12 86 ILE A C 1
ATOM 709 O O . ILE A 1 86 ? -13.692 8.679 13.357 1.00 94.12 86 ILE A O 1
ATOM 713 N N . LEU A 1 87 ? -13.354 7.559 15.262 1.00 91.38 87 LEU A N 1
ATOM 714 C CA . LEU A 1 87 ? -13.943 8.574 16.125 1.00 91.38 87 LEU A CA 1
ATOM 715 C C . LEU A 1 87 ? -12.810 9.416 16.725 1.00 91.38 87 LEU A C 1
ATOM 717 O O . LEU A 1 87 ? -12.001 10.006 16.011 1.00 91.38 87 LEU A O 1
ATOM 721 N N . ASN A 1 88 ? -12.707 9.419 18.049 1.00 88.12 88 ASN A N 1
ATOM 722 C CA . ASN A 1 88 ? -11.716 10.195 18.773 1.00 88.12 88 ASN A CA 1
ATOM 723 C C . ASN A 1 88 ? -10.454 9.382 19.062 1.00 88.12 88 ASN A C 1
ATOM 725 O O . ASN A 1 88 ? -10.505 8.174 19.323 1.00 88.12 88 ASN A O 1
ATOM 729 N N . LYS A 1 89 ? -9.319 10.085 19.112 1.00 88.69 89 LYS A N 1
ATOM 730 C CA . LYS A 1 89 ? -8.078 9.550 19.673 1.00 88.69 89 LYS A CA 1
ATOM 731 C C . LYS A 1 89 ? -8.315 9.104 21.118 1.00 88.69 89 LYS A C 1
ATOM 733 O O . LYS A 1 89 ? -8.821 9.863 21.945 1.00 88.69 89 LYS A O 1
ATOM 738 N N . ILE A 1 90 ? -7.889 7.888 21.437 1.00 85.44 90 ILE A N 1
ATOM 739 C CA . ILE A 1 90 ? -7.846 7.388 22.809 1.00 85.44 90 ILE A CA 1
ATOM 740 C C . ILE A 1 90 ? -6.673 8.088 23.500 1.00 85.44 90 ILE A C 1
ATOM 742 O O . ILE A 1 90 ? -5.518 7.962 23.080 1.00 85.44 90 ILE A O 1
ATOM 746 N N . LYS A 1 91 ? -6.964 8.873 24.542 1.00 79.00 91 LYS A N 1
ATOM 747 C CA . LYS A 1 91 ? -5.923 9.520 25.345 1.00 79.00 91 LYS A CA 1
ATOM 748 C C . LYS A 1 91 ? -5.134 8.437 26.085 1.00 79.00 91 LYS A C 1
ATOM 750 O O . LYS A 1 91 ? -5.710 7.639 26.817 1.00 79.00 91 LYS A O 1
ATOM 755 N N . SER A 1 92 ? -3.818 8.412 25.885 1.00 65.00 92 SER A N 1
ATOM 756 C CA . SER A 1 92 ? -2.910 7.639 26.735 1.00 65.00 92 SER A CA 1
ATOM 757 C C . SER A 1 92 ? -2.940 8.243 28.138 1.00 65.00 92 SER A C 1
ATOM 759 O O . SER A 1 92 ? -2.676 9.435 28.286 1.00 65.00 92 SER A O 1
ATOM 761 N N . SER A 1 93 ? -3.256 7.438 29.153 1.00 50.97 93 SER A N 1
ATOM 762 C CA . SER A 1 93 ? -3.207 7.845 30.564 1.00 50.97 93 SER A CA 1
ATOM 763 C C . SER A 1 93 ? -1.778 7.967 31.102 1.00 50.97 93 SER A C 1
ATOM 765 O O . SER A 1 93 ? -1.571 8.569 32.152 1.00 50.97 93 SER A O 1
ATOM 767 N N . LYS A 1 94 ? -0.774 7.440 30.388 1.00 54.44 94 LYS A N 1
ATOM 768 C CA . LYS A 1 94 ? 0.628 7.552 30.799 1.00 54.44 94 LYS A CA 1
ATOM 769 C C . LYS A 1 94 ? 1.175 8.929 30.421 1.00 54.44 94 LYS A C 1
ATOM 771 O O . LYS A 1 94 ? 1.450 9.192 29.248 1.00 54.44 94 LYS A O 1
ATOM 776 N N . LYS A 1 95 ? 1.319 9.799 31.428 1.00 43.94 95 LYS A N 1
ATOM 777 C CA . LYS A 1 95 ? 2.283 10.908 31.416 1.00 43.94 95 LYS A CA 1
ATOM 778 C C . LYS A 1 95 ? 3.674 10.274 31.350 1.00 43.94 95 LYS A C 1
ATOM 780 O O . LYS A 1 95 ? 4.175 9.811 32.364 1.00 43.94 95 LYS A O 1
ATOM 785 N N . ASN A 1 96 ? 4.255 10.192 30.161 1.00 50.75 96 ASN A N 1
ATOM 786 C CA . ASN A 1 96 ? 5.690 9.975 30.050 1.00 50.75 96 ASN A CA 1
ATOM 787 C C . ASN A 1 96 ? 6.335 11.359 29.978 1.00 50.75 96 ASN A C 1
ATOM 789 O O . ASN A 1 96 ? 6.002 12.136 29.078 1.00 50.75 96 ASN A O 1
ATOM 793 N N . ASP A 1 97 ? 7.223 11.651 30.924 1.00 40.78 97 ASP A N 1
ATOM 794 C CA . ASP A 1 97 ? 8.115 12.804 30.877 1.00 40.78 97 ASP A CA 1
ATOM 795 C C . ASP A 1 97 ? 9.102 12.589 29.726 1.00 40.78 97 ASP A C 1
ATOM 797 O O . ASP A 1 97 ? 10.067 11.836 29.816 1.00 40.78 97 ASP A O 1
ATOM 801 N N . GLY A 1 98 ? 8.785 13.171 28.575 1.00 51.12 98 GLY A N 1
ATOM 802 C CA . GLY A 1 98 ? 9.573 13.056 27.357 1.00 51.12 98 GLY A CA 1
ATOM 803 C C . GLY A 1 98 ? 9.098 14.046 26.300 1.00 51.12 98 GLY A C 1
ATOM 804 O O . GLY A 1 98 ? 7.998 14.599 26.389 1.00 51.12 98 GLY A O 1
ATOM 805 N N . ILE A 1 99 ? 9.939 14.283 25.290 1.00 46.50 99 ILE A N 1
ATOM 806 C CA . ILE A 1 99 ? 9.654 15.210 24.188 1.00 46.50 99 ILE A CA 1
ATOM 807 C C . ILE A 1 99 ? 8.345 14.792 23.505 1.00 46.50 99 ILE A C 1
ATOM 809 O O . ILE A 1 99 ? 8.247 13.721 22.900 1.00 46.50 99 ILE A O 1
ATOM 813 N N . LYS A 1 100 ? 7.322 15.652 23.586 1.00 54.22 100 LYS A N 1
ATOM 814 C CA . LYS A 1 100 ? 6.070 15.473 22.846 1.00 54.22 100 LYS A CA 1
ATOM 815 C C . LYS A 1 100 ? 6.355 15.648 21.357 1.00 54.22 100 LYS A C 1
ATOM 817 O O . LYS A 1 100 ? 6.443 16.768 20.864 1.00 54.22 100 LYS A O 1
ATOM 822 N N . ILE A 1 101 ? 6.463 14.543 20.626 1.00 57.22 101 ILE A N 1
ATOM 823 C CA . ILE A 1 101 ? 6.470 14.586 19.163 1.00 57.22 101 ILE A CA 1
ATOM 824 C C . ILE A 1 101 ? 5.075 15.031 18.716 1.00 57.22 101 ILE A C 1
ATOM 826 O O . ILE A 1 101 ? 4.080 14.339 18.965 1.00 57.22 101 ILE A O 1
ATOM 830 N N . ASN A 1 102 ? 4.991 16.208 18.091 1.00 63.75 102 ASN A N 1
ATOM 831 C CA . ASN A 1 102 ? 3.723 16.753 17.629 1.00 63.75 102 ASN A CA 1
ATOM 832 C C . ASN A 1 102 ? 3.201 15.953 16.419 1.00 63.75 102 ASN A C 1
ATOM 834 O O . ASN A 1 102 ? 3.649 16.132 15.290 1.00 63.75 102 ASN A O 1
ATOM 838 N N . ASN A 1 103 ? 2.230 15.071 16.668 1.00 72.56 103 ASN A N 1
ATOM 839 C CA . ASN A 1 103 ? 1.530 14.296 15.642 1.00 72.56 103 ASN A CA 1
ATOM 840 C C . ASN A 1 103 ? 0.154 14.899 15.281 1.00 72.56 103 ASN A C 1
ATOM 842 O O . ASN A 1 103 ? -0.679 14.198 14.709 1.00 72.56 103 ASN A O 1
ATOM 846 N N . GLU A 1 104 ? -0.122 16.167 15.614 1.00 77.25 104 GLU A N 1
ATOM 847 C CA . GLU A 1 104 ? -1.432 16.818 15.422 1.00 77.25 104 GLU A CA 1
ATOM 848 C C . GLU A 1 104 ? -1.963 16.699 13.996 1.00 77.25 104 GLU A C 1
ATOM 850 O O . GLU A 1 104 ? -3.119 16.326 13.818 1.00 77.25 104 GLU A O 1
ATOM 855 N N . LYS A 1 105 ? -1.117 16.910 12.981 1.00 79.75 105 LYS A N 1
ATOM 856 C CA . LYS A 1 105 ? -1.516 16.789 11.569 1.00 79.75 105 LYS A CA 1
ATOM 857 C C . LYS A 1 105 ? -1.997 15.381 11.202 1.00 79.75 105 LYS A C 1
ATOM 859 O O . LYS A 1 105 ? -2.872 15.219 10.358 1.00 79.75 105 LYS A O 1
ATOM 864 N N . LEU A 1 106 ? -1.410 14.350 11.808 1.00 80.44 106 LEU A N 1
ATOM 865 C CA . LEU A 1 106 ? -1.819 12.968 11.570 1.00 80.44 106 LEU A CA 1
ATOM 866 C C . LEU A 1 106 ? -3.082 12.630 12.363 1.00 80.44 106 LEU A C 1
ATOM 868 O O . LEU A 1 106 ? -3.962 11.940 11.862 1.00 80.44 106 LEU A O 1
ATOM 872 N N . ILE A 1 107 ? -3.184 13.146 13.589 1.00 86.50 107 ILE A N 1
ATOM 873 C CA . ILE A 1 107 ? -4.378 12.984 14.417 1.00 86.50 107 ILE A CA 1
ATOM 874 C C . ILE A 1 107 ? -5.585 13.612 13.721 1.00 86.50 107 ILE A C 1
ATOM 876 O O . ILE A 1 107 ? -6.615 12.953 13.602 1.00 86.50 107 ILE A O 1
ATOM 880 N N . SER A 1 108 ? -5.453 14.838 13.215 1.00 87.50 108 SER A N 1
ATOM 881 C CA . SER A 1 108 ? -6.527 15.524 12.495 1.00 87.50 108 SER A CA 1
ATOM 882 C C . SER A 1 108 ? -6.899 14.823 11.191 1.00 87.50 108 SER A C 1
ATOM 884 O O . SER A 1 108 ? -8.076 14.768 10.862 1.00 87.50 108 SER A O 1
ATOM 886 N N . PHE A 1 109 ? -5.934 14.213 10.494 1.00 89.25 109 PHE A N 1
ATOM 887 C CA . PHE A 1 109 ? -6.203 13.443 9.278 1.00 89.25 109 PHE A CA 1
ATOM 888 C C . PHE A 1 109 ? -7.121 12.231 9.505 1.00 89.25 109 PHE A C 1
ATOM 890 O O . PHE A 1 109 ? -7.850 11.862 8.591 1.00 89.25 109 PHE A O 1
ATOM 897 N N . PHE A 1 110 ? -7.079 11.609 10.690 1.00 91.12 110 PHE A N 1
ATOM 898 C CA . PHE A 1 110 ? -7.870 10.411 11.010 1.00 91.12 110 PHE A CA 1
ATOM 899 C C . PHE A 1 110 ? -9.065 10.662 11.932 1.00 91.12 110 PHE A C 1
ATOM 901 O O . PHE A 1 110 ? -9.928 9.803 12.069 1.00 91.12 110 PHE A O 1
ATOM 908 N N . THR A 1 111 ? -9.121 11.796 12.624 1.00 92.25 111 THR A N 1
ATOM 909 C CA . THR A 1 111 ? -10.211 12.058 13.571 1.00 92.25 111 THR A CA 1
ATOM 910 C C . THR A 1 111 ? -11.511 12.297 12.812 1.00 92.25 111 THR A C 1
ATOM 912 O O . THR A 1 111 ? -11.554 13.141 11.922 1.00 92.25 111 THR A O 1
ATOM 915 N N . ASN A 1 112 ? -12.578 11.594 13.198 1.00 93.31 112 ASN A N 1
ATOM 916 C CA . ASN A 1 112 ? -13.900 11.686 12.564 1.00 93.31 112 ASN A CA 1
ATOM 917 C C . ASN A 1 112 ? -13.911 11.354 11.060 1.00 93.31 112 ASN A C 1
ATOM 919 O O . ASN A 1 112 ? -14.767 11.843 10.323 1.00 93.31 112 ASN A O 1
ATOM 923 N N . THR A 1 113 ? -12.982 10.516 10.600 1.00 95.62 113 THR A N 1
ATOM 924 C CA . THR A 1 113 ? -12.932 10.029 9.215 1.00 95.62 113 THR A CA 1
ATOM 925 C C . THR A 1 113 ? -13.341 8.564 9.128 1.00 95.62 113 THR A C 1
ATOM 927 O O . THR A 1 113 ? -13.731 7.946 10.126 1.00 95.62 113 THR A O 1
ATOM 930 N N . ARG A 1 114 ? -13.306 7.973 7.927 1.00 95.69 114 ARG A N 1
ATOM 931 C CA . ARG A 1 114 ? -13.693 6.568 7.762 1.00 95.69 114 ARG A CA 1
ATOM 932 C C . ARG A 1 114 ? -12.910 5.831 6.687 1.00 95.69 114 ARG A C 1
ATOM 934 O O . ARG A 1 114 ? -12.585 6.358 5.622 1.00 95.69 114 ARG A O 1
ATOM 941 N N . PHE A 1 115 ? -12.702 4.547 6.937 1.00 96.19 115 PHE A N 1
ATOM 942 C CA . PHE A 1 115 ? -12.233 3.604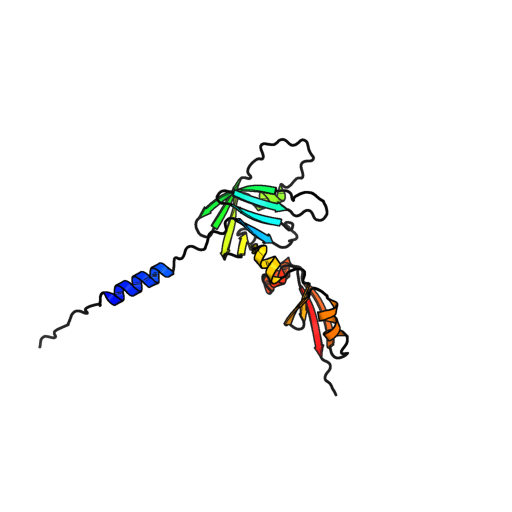 5.933 1.00 96.19 115 PHE A CA 1
ATOM 943 C C . PHE A 1 115 ? -13.403 2.844 5.318 1.00 96.19 115 PHE A C 1
ATOM 945 O O . PHE A 1 115 ? -14.247 2.318 6.040 1.00 96.19 115 PHE A O 1
ATOM 952 N N . PHE A 1 116 ? -13.407 2.733 3.993 1.00 95.19 116 PHE A N 1
ATOM 953 C CA . PHE A 1 116 ? -14.230 1.777 3.265 1.00 95.19 116 PHE A CA 1
ATOM 954 C C . PHE A 1 116 ? -13.436 0.486 3.026 1.00 95.19 116 PHE A C 1
ATOM 956 O O . PHE A 1 116 ? -12.310 0.522 2.516 1.00 95.19 116 PHE A O 1
ATOM 963 N N . ILE A 1 117 ? -14.016 -0.652 3.396 1.00 93.44 117 ILE A N 1
ATOM 964 C CA . ILE A 1 117 ? -13.482 -1.991 3.169 1.00 93.44 117 ILE A CA 1
ATOM 965 C C . ILE A 1 117 ? -13.822 -2.367 1.729 1.00 93.44 117 ILE A C 1
ATOM 967 O O . ILE A 1 117 ? -14.904 -2.851 1.425 1.00 93.44 117 ILE A O 1
ATOM 971 N N . LYS A 1 118 ? -12.884 -2.123 0.812 1.00 91.81 118 LYS A N 1
ATOM 972 C CA . LYS A 1 118 ? -13.074 -2.474 -0.600 1.00 91.81 118 LYS A CA 1
ATOM 973 C C . LYS A 1 118 ? -12.965 -3.984 -0.821 1.00 91.81 118 LYS A C 1
ATOM 975 O O . LYS A 1 118 ? -13.600 -4.532 -1.714 1.00 91.81 118 LYS A O 1
ATOM 980 N N . SER A 1 119 ? -12.092 -4.639 -0.062 1.00 90.50 119 SER A N 1
ATOM 981 C CA . SER A 1 119 ? -11.946 -6.094 -0.018 1.00 90.50 119 SER A CA 1
ATOM 982 C C . SER A 1 119 ? -11.162 -6.498 1.229 1.00 90.50 119 SER A C 1
ATOM 984 O O . SER A 1 119 ? -10.552 -5.652 1.887 1.00 90.50 119 SER A O 1
ATOM 986 N N . LYS A 1 120 ? -11.035 -7.809 1.474 1.00 90.50 120 LYS A N 1
ATOM 987 C CA . LYS A 1 120 ? -10.137 -8.370 2.501 1.00 90.50 120 LYS A CA 1
ATOM 988 C C . LYS A 1 120 ? -8.728 -7.757 2.479 1.00 90.50 120 LYS A C 1
ATOM 990 O O . LYS A 1 120 ? -8.111 -7.580 3.527 1.00 90.50 120 LYS A O 1
ATOM 995 N N . ASN A 1 121 ? -8.208 -7.408 1.302 1.00 92.69 121 ASN A N 1
ATOM 996 C CA . ASN A 1 121 ? -6.833 -6.941 1.144 1.00 92.69 121 ASN A CA 1
ATOM 997 C C . ASN A 1 121 ? -6.702 -5.436 0.896 1.00 92.69 121 ASN A C 1
ATOM 999 O O . ASN A 1 121 ? -5.583 -4.950 0.712 1.00 92.69 121 ASN A O 1
ATOM 1003 N N . THR A 1 122 ? -7.806 -4.689 0.855 1.00 93.38 122 THR A N 1
ATOM 1004 C CA . THR A 1 122 ? -7.768 -3.271 0.492 1.00 93.38 122 THR A CA 1
ATOM 1005 C C . THR A 1 122 ? -8.771 -2.455 1.288 1.00 93.38 122 THR A C 1
ATOM 1007 O O . THR A 1 122 ? -9.971 -2.716 1.237 1.00 93.38 122 THR A O 1
ATOM 1010 N N . LEU A 1 123 ? -8.270 -1.406 1.935 1.00 94.81 123 LEU A N 1
ATOM 1011 C CA . LEU A 1 123 ? -9.079 -0.335 2.505 1.00 94.81 123 LEU A CA 1
ATOM 1012 C C . LEU A 1 123 ? -8.864 0.942 1.701 1.00 94.81 123 LEU A C 1
ATOM 1014 O O . LEU A 1 123 ? -7.801 1.155 1.113 1.00 94.81 123 LEU A O 1
ATOM 1018 N N . VAL A 1 124 ? -9.857 1.819 1.714 1.00 94.19 124 VAL A N 1
ATOM 1019 C CA . VAL A 1 124 ? -9.746 3.164 1.152 1.00 94.19 124 VAL A CA 1
ATOM 1020 C C . VAL A 1 124 ? -10.127 4.160 2.233 1.00 94.19 124 VAL A C 1
ATOM 1022 O O . VAL A 1 124 ? -11.220 4.080 2.783 1.00 94.19 124 VAL A O 1
ATOM 1025 N N . HIS A 1 125 ? -9.228 5.087 2.559 1.00 94.31 125 HIS A N 1
ATOM 1026 C CA . HIS A 1 125 ? -9.580 6.227 3.401 1.00 94.31 125 HIS A CA 1
ATOM 1027 C C . HIS A 1 125 ? -10.482 7.151 2.591 1.00 94.31 125 HIS A C 1
ATOM 1029 O O . HIS A 1 125 ? -10.047 7.698 1.576 1.00 94.31 125 HIS A O 1
ATOM 1035 N N . THR A 1 126 ? -11.731 7.296 3.015 1.00 94.12 126 THR A N 1
ATOM 1036 C CA . THR A 1 126 ? -12.803 7.847 2.177 1.00 94.12 126 THR A CA 1
ATOM 1037 C C . THR A 1 126 ? -12.548 9.312 1.845 1.00 94.12 126 THR A C 1
ATOM 1039 O O . THR A 1 126 ? -12.616 9.713 0.690 1.00 94.12 126 THR A O 1
ATOM 1042 N N . GLU A 1 127 ? -12.143 10.092 2.842 1.00 93.81 127 GLU A N 1
ATOM 1043 C CA . GLU A 1 127 ? -11.976 11.544 2.754 1.00 93.81 127 GLU A CA 1
ATOM 1044 C C . GLU A 1 127 ? -10.772 11.955 1.894 1.00 93.81 127 GLU A C 1
ATOM 1046 O O . GLU A 1 127 ? -10.718 13.070 1.388 1.00 93.81 127 GLU A O 1
ATOM 1051 N N . SER A 1 128 ? -9.797 11.060 1.708 1.00 89.50 128 SER A N 1
ATOM 1052 C CA . SER A 1 128 ? -8.599 11.328 0.897 1.00 89.50 128 SER A CA 1
ATOM 1053 C C . SER A 1 128 ? -8.494 10.443 -0.342 1.00 89.50 128 SER A C 1
ATOM 1055 O O . SER A 1 128 ? -7.515 10.547 -1.082 1.00 89.50 128 SER A O 1
ATOM 1057 N N . ASN A 1 129 ? -9.470 9.552 -0.555 1.00 90.19 129 ASN A N 1
ATOM 1058 C CA . ASN A 1 129 ? -9.436 8.486 -1.556 1.00 90.19 129 ASN A CA 1
ATOM 1059 C C . ASN A 1 129 ? -8.095 7.720 -1.571 1.00 90.19 129 ASN A C 1
ATOM 1061 O O . ASN A 1 129 ? -7.564 7.344 -2.620 1.00 90.19 129 ASN A O 1
ATOM 1065 N N . ARG A 1 130 ? -7.486 7.548 -0.391 1.00 89.75 130 ARG A N 1
ATOM 1066 C CA . ARG A 1 130 ? -6.149 6.962 -0.268 1.00 89.75 130 ARG A CA 1
ATOM 1067 C C . ARG A 1 130 ? -6.260 5.454 -0.074 1.00 89.75 130 ARG A C 1
ATOM 1069 O O . ARG A 1 130 ? -6.904 5.034 0.888 1.00 89.75 130 ARG A O 1
ATOM 1076 N N . PRO A 1 131 ? -5.612 4.632 -0.917 1.00 92.44 131 PRO A N 1
ATOM 1077 C CA . PRO A 1 131 ? -5.642 3.188 -0.764 1.00 92.44 131 PRO A CA 1
ATOM 1078 C C . PRO A 1 131 ? -4.640 2.700 0.288 1.00 92.44 131 PRO A C 1
ATOM 1080 O O . PRO A 1 131 ? -3.536 3.236 0.455 1.00 92.44 131 PRO A O 1
ATOM 1083 N N . TYR A 1 132 ? -5.041 1.629 0.957 1.00 93.88 132 TYR A N 1
ATOM 1084 C CA . TYR A 1 132 ? -4.294 0.896 1.965 1.00 93.88 132 TYR A CA 1
ATOM 1085 C C . TYR A 1 132 ? -4.367 -0.585 1.623 1.00 93.88 132 TYR A C 1
ATOM 1087 O O . TYR A 1 132 ? -5.447 -1.116 1.374 1.00 93.88 132 TYR A O 1
ATOM 1095 N N . PHE A 1 133 ? -3.225 -1.256 1.617 1.00 94.00 133 PHE A N 1
ATOM 1096 C CA . PHE A 1 133 ? -3.106 -2.649 1.204 1.00 94.00 133 PHE A CA 1
ATOM 1097 C C . PHE A 1 133 ? -2.693 -3.511 2.384 1.00 94.00 133 PHE A C 1
ATOM 1099 O O . PHE A 1 133 ? -1.865 -3.092 3.192 1.00 94.00 133 PHE A O 1
ATOM 1106 N N . ASN A 1 134 ? -3.250 -4.715 2.480 1.00 93.88 134 ASN A N 1
ATOM 1107 C CA . ASN A 1 134 ? -2.858 -5.663 3.516 1.00 93.88 134 ASN A CA 1
ATOM 1108 C C . ASN A 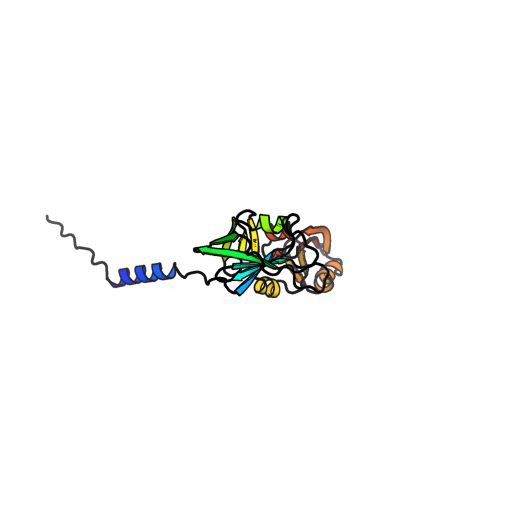1 134 ? -1.346 -5.926 3.431 1.00 93.88 134 ASN A C 1
ATOM 1110 O O . ASN A 1 134 ? -0.829 -6.277 2.369 1.00 93.88 134 ASN A O 1
ATOM 1114 N N . LYS A 1 135 ? -0.635 -5.752 4.549 1.00 92.44 135 LYS A N 1
ATOM 1115 C CA . LYS A 1 135 ? 0.826 -5.866 4.611 1.00 92.44 135 LYS A CA 1
ATOM 1116 C C . LYS A 1 135 ? 1.311 -7.234 4.135 1.00 92.44 135 LYS A C 1
ATOM 1118 O O . LYS A 1 135 ? 2.264 -7.292 3.369 1.00 92.44 135 LYS A O 1
ATOM 1123 N N . LYS A 1 136 ? 0.627 -8.323 4.510 1.00 91.94 136 LYS A N 1
ATOM 1124 C CA . LYS A 1 136 ? 0.994 -9.681 4.073 1.00 91.94 136 LYS A CA 1
ATOM 1125 C C . LYS A 1 136 ? 0.894 -9.823 2.554 1.00 91.94 136 LYS A C 1
ATOM 1127 O O . LYS A 1 136 ? 1.753 -10.451 1.941 1.00 91.94 136 LYS A O 1
ATOM 1132 N N . LEU A 1 137 ? -0.120 -9.211 1.936 1.00 93.38 137 LEU A N 1
ATOM 1133 C CA . LEU A 1 137 ? -0.252 -9.201 0.478 1.00 93.38 137 LEU A CA 1
ATOM 1134 C C . LEU A 1 137 ? 0.870 -8.387 -0.181 1.00 93.38 137 LEU A C 1
ATOM 1136 O O . LEU A 1 137 ? 1.455 -8.836 -1.161 1.00 93.38 137 LEU A O 1
ATOM 1140 N N . VAL A 1 138 ? 1.189 -7.207 0.358 1.00 91.88 138 VAL A N 1
ATOM 1141 C CA . VAL A 1 138 ? 2.285 -6.370 -0.157 1.00 91.88 138 VAL A CA 1
ATOM 1142 C C . VAL A 1 138 ? 3.616 -7.118 -0.083 1.00 91.88 138 VAL A C 1
ATOM 1144 O O . VAL A 1 138 ? 4.339 -7.170 -1.075 1.00 91.88 138 VAL A O 1
ATOM 1147 N N . ASP A 1 139 ? 3.915 -7.720 1.066 1.00 90.00 139 ASP A N 1
ATOM 1148 C CA . ASP A 1 139 ? 5.171 -8.430 1.301 1.00 90.00 139 ASP A CA 1
ATOM 1149 C C . ASP A 1 139 ? 5.286 -9.675 0.407 1.00 90.00 139 ASP A C 1
ATOM 1151 O O . ASP A 1 139 ? 6.331 -9.894 -0.197 1.00 90.00 139 ASP A O 1
ATOM 1155 N N . SER A 1 140 ? 4.209 -10.454 0.252 1.00 91.38 140 SER A N 1
ATOM 1156 C CA . SER A 1 140 ? 4.202 -11.640 -0.624 1.00 91.38 140 SER A CA 1
ATOM 1157 C C . SER A 1 140 ? 4.271 -11.298 -2.114 1.00 91.38 140 SER A C 1
ATOM 1159 O O . SER A 1 140 ? 4.901 -12.027 -2.872 1.00 91.38 1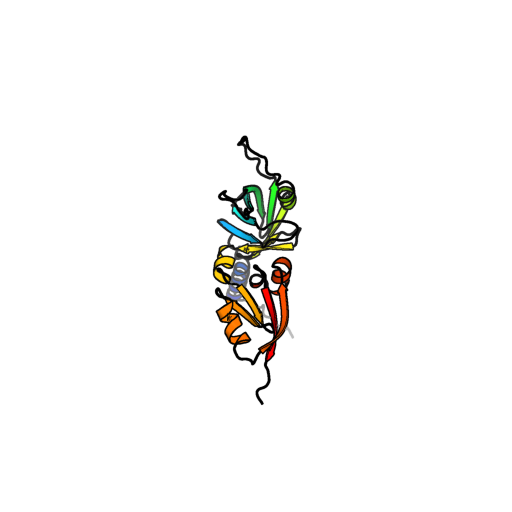40 SER A O 1
ATOM 1161 N N . THR A 1 141 ? 3.657 -10.190 -2.539 1.00 91.25 141 THR A N 1
ATOM 1162 C CA . THR A 1 141 ? 3.615 -9.801 -3.958 1.00 91.25 141 THR A CA 1
ATOM 1163 C C . THR A 1 141 ? 4.883 -9.072 -4.394 1.00 91.25 141 THR A C 1
ATOM 1165 O O . THR A 1 141 ? 5.358 -9.284 -5.503 1.00 91.25 141 THR A O 1
ATOM 1168 N N . LEU A 1 142 ? 5.417 -8.178 -3.554 1.00 90.81 142 LEU A N 1
ATOM 1169 C CA . LEU A 1 142 ? 6.504 -7.268 -3.938 1.00 90.81 142 LEU A CA 1
ATOM 1170 C C . LEU A 1 142 ? 7.831 -7.561 -3.237 1.00 90.81 142 LEU A C 1
ATOM 1172 O O . LEU A 1 142 ? 8.843 -6.973 -3.627 1.00 90.81 142 LEU A O 1
ATOM 1176 N N . GLY A 1 143 ? 7.841 -8.376 -2.176 1.00 87.06 143 GLY A N 1
ATOM 1177 C CA . GLY A 1 143 ? 9.036 -8.757 -1.415 1.00 87.06 143 GLY A CA 1
ATOM 1178 C C . GLY A 1 143 ? 10.005 -7.596 -1.196 1.00 87.06 143 GLY A C 1
ATOM 1179 O O . GLY A 1 143 ? 9.609 -6.532 -0.726 1.00 87.06 143 GLY A O 1
ATOM 1180 N N . ASN A 1 144 ? 11.250 -7.763 -1.646 1.00 85.81 144 ASN A N 1
ATOM 1181 C CA . ASN A 1 144 ? 12.266 -6.704 -1.756 1.00 85.81 144 ASN A CA 1
ATOM 1182 C C . ASN A 1 144 ? 12.552 -6.307 -3.216 1.00 85.81 144 ASN A C 1
ATOM 1184 O O . ASN A 1 144 ? 13.611 -5.774 -3.521 1.00 85.81 144 ASN A O 1
ATOM 1188 N N . GLN A 1 145 ? 11.621 -6.579 -4.128 1.00 89.25 145 GLN A N 1
ATOM 1189 C CA . GLN A 1 145 ? 11.816 -6.367 -5.556 1.00 89.25 145 GLN A CA 1
ATOM 1190 C C . GLN A 1 145 ? 11.654 -4.893 -5.954 1.00 89.25 145 GLN A C 1
ATOM 1192 O O . GLN A 1 145 ? 10.757 -4.193 -5.467 1.00 89.25 145 GLN A O 1
ATOM 1197 N N . THR A 1 146 ? 12.503 -4.464 -6.885 1.00 91.19 146 THR A N 1
ATOM 1198 C CA . THR A 1 146 ? 12.354 -3.277 -7.726 1.00 91.19 146 THR A CA 1
ATOM 1199 C C . THR A 1 146 ? 11.408 -3.601 -8.880 1.00 91.19 146 THR A C 1
ATOM 1201 O O . THR A 1 146 ? 11.473 -4.686 -9.465 1.00 91.19 146 THR A O 1
ATOM 1204 N N . ILE A 1 147 ? 10.527 -2.659 -9.221 1.00 93.44 147 ILE A N 1
ATOM 1205 C CA . ILE A 1 147 ? 9.523 -2.826 -10.275 1.00 93.44 147 ILE A CA 1
ATOM 1206 C C . ILE A 1 147 ? 9.899 -1.983 -11.492 1.00 93.44 147 ILE A C 1
ATOM 1208 O O . ILE A 1 147 ? 10.051 -0.762 -11.401 1.00 93.44 147 ILE A O 1
ATOM 1212 N N . TYR A 1 148 ? 9.979 -2.637 -12.646 1.00 92.88 148 TYR A N 1
ATOM 1213 C CA . TYR A 1 148 ? 10.246 -2.025 -13.938 1.00 92.88 148 TYR A CA 1
ATOM 1214 C C . TYR A 1 148 ? 9.021 -2.112 -14.843 1.00 92.88 148 TYR A C 1
ATOM 1216 O O . TYR A 1 148 ? 8.316 -3.119 -14.857 1.00 92.88 148 TYR A O 1
ATOM 1224 N N . SER A 1 149 ? 8.797 -1.079 -15.652 1.00 93.06 149 SER A N 1
ATOM 1225 C CA . SER A 1 149 ? 7.864 -1.118 -16.780 1.00 93.06 149 SER A CA 1
ATOM 1226 C C . SER A 1 149 ? 8.632 -0.850 -18.065 1.00 93.06 149 SER A C 1
ATOM 1228 O O . SER A 1 149 ? 9.023 0.286 -18.326 1.00 93.06 149 SER A O 1
ATOM 1230 N N . ILE A 1 150 ? 8.867 -1.887 -18.864 1.00 89.75 150 ILE A N 1
ATOM 1231 C CA . ILE A 1 150 ? 9.696 -1.812 -20.069 1.00 89.75 150 ILE A CA 1
ATOM 1232 C C . ILE A 1 150 ? 8.803 -1.961 -21.288 1.00 89.75 150 ILE A C 1
ATOM 1234 O O . ILE A 1 150 ? 8.223 -3.019 -21.518 1.00 89.75 150 ILE A O 1
ATOM 1238 N N . ASN A 1 151 ? 8.633 -0.870 -22.039 1.00 89.44 151 ASN A N 1
ATOM 1239 C CA . ASN A 1 151 ? 7.631 -0.771 -23.108 1.00 89.44 151 ASN A CA 1
ATOM 1240 C C . ASN A 1 151 ? 6.226 -1.236 -22.666 1.00 89.44 151 ASN A C 1
ATOM 1242 O O . ASN A 1 151 ? 5.477 -1.807 -23.449 1.00 89.44 151 ASN A O 1
ATOM 1246 N N . GLY A 1 152 ? 5.873 -0.989 -21.400 1.00 88.88 152 GLY A N 1
ATOM 1247 C CA . GLY A 1 152 ? 4.595 -1.392 -20.806 1.00 88.88 152 GLY A CA 1
ATOM 1248 C C . GLY A 1 152 ? 4.609 -2.765 -20.126 1.00 88.88 152 GLY A C 1
ATOM 1249 O O . GLY A 1 152 ? 3.768 -3.001 -19.264 1.00 88.88 152 GLY A O 1
ATOM 1250 N N . LYS A 1 153 ? 5.582 -3.640 -20.416 1.00 90.75 153 LYS A N 1
ATOM 1251 C CA . LYS A 1 153 ? 5.712 -4.938 -19.740 1.00 90.75 153 LYS A CA 1
ATOM 1252 C C . LYS A 1 153 ? 6.260 -4.753 -18.328 1.00 90.75 153 LYS A C 1
ATOM 1254 O O . LYS A 1 153 ? 7.311 -4.137 -18.153 1.00 90.75 153 LYS A O 1
ATOM 1259 N N . ILE A 1 154 ? 5.567 -5.305 -17.336 1.00 92.19 154 ILE A N 1
ATOM 1260 C CA . ILE A 1 154 ? 6.015 -5.279 -15.942 1.00 92.19 154 ILE A CA 1
ATOM 1261 C C . ILE A 1 154 ? 7.032 -6.390 -15.700 1.00 92.19 154 ILE A C 1
ATOM 1263 O O . ILE A 1 154 ? 6.788 -7.545 -16.041 1.00 92.19 154 ILE A O 1
ATOM 1267 N N . LEU A 1 155 ? 8.161 -6.025 -15.100 1.00 91.00 155 LEU A N 1
ATOM 1268 C CA . LEU A 1 155 ? 9.196 -6.943 -14.641 1.00 91.00 155 LEU A CA 1
ATOM 1269 C C . LEU A 1 155 ? 9.555 -6.589 -13.200 1.00 91.00 155 LEU A C 1
ATOM 1271 O O . LEU A 1 155 ? 9.631 -5.412 -12.850 1.00 91.00 155 LEU A O 1
ATOM 1275 N N . MET A 1 156 ? 9.777 -7.600 -12.370 1.00 90.62 156 MET A N 1
ATOM 1276 C CA . MET A 1 156 ? 10.128 -7.422 -10.964 1.00 90.62 156 MET A CA 1
ATOM 1277 C C . MET A 1 156 ? 11.436 -8.144 -10.693 1.00 90.62 156 MET A C 1
ATOM 1279 O O . MET A 1 156 ? 11.632 -9.259 -11.176 1.00 90.62 156 MET A O 1
ATOM 1283 N N . SER A 1 157 ? 12.337 -7.521 -9.940 1.00 87.25 157 SER A N 1
ATOM 1284 C CA . SER A 1 157 ? 13.587 -8.175 -9.572 1.00 87.25 157 SER A CA 1
ATOM 1285 C C . SER A 1 157 ? 14.169 -7.658 -8.273 1.00 87.25 157 SER A C 1
ATOM 1287 O O . SER A 1 157 ? 14.043 -6.487 -7.943 1.00 87.25 157 SER A O 1
ATOM 1289 N N . THR A 1 158 ? 14.830 -8.548 -7.542 1.00 87.38 158 THR A N 1
ATOM 1290 C CA . THR A 1 158 ? 15.642 -8.220 -6.365 1.00 87.38 158 THR A CA 1
ATOM 1291 C C . THR A 1 158 ? 17.046 -7.735 -6.728 1.00 87.38 158 THR A C 1
ATOM 1293 O O . THR A 1 158 ? 17.737 -7.193 -5.872 1.00 87.38 158 THR A O 1
ATOM 1296 N N . LYS A 1 159 ? 17.485 -7.943 -7.975 1.00 86.38 159 LYS A N 1
ATOM 1297 C CA . LYS A 1 159 ? 18.791 -7.523 -8.490 1.00 86.38 159 LYS A CA 1
ATOM 1298 C C . LYS A 1 159 ? 18.593 -6.789 -9.803 1.00 86.38 159 LYS A C 1
ATOM 1300 O O . LYS A 1 159 ? 18.357 -7.427 -10.829 1.00 86.38 159 LYS A O 1
ATOM 1305 N N . ASP A 1 160 ? 18.748 -5.475 -9.785 1.00 79.50 160 ASP A N 1
ATOM 1306 C CA . ASP A 1 160 ? 18.554 -4.603 -10.948 1.00 79.50 160 ASP A CA 1
ATOM 1307 C C . ASP A 1 160 ? 19.270 -5.126 -12.206 1.00 79.50 160 ASP A C 1
ATOM 1309 O O . ASP A 1 160 ? 18.680 -5.196 -13.286 1.00 79.50 160 ASP A O 1
ATOM 1313 N N . SER A 1 161 ? 20.506 -5.610 -12.050 1.00 74.00 161 SER A N 1
ATOM 1314 C CA . SER A 1 161 ? 21.313 -6.190 -13.128 1.00 74.00 161 SER A CA 1
ATOM 1315 C C . SER A 1 161 ? 20.650 -7.378 -13.833 1.00 74.00 161 SER A C 1
ATOM 1317 O O . SER A 1 161 ? 20.804 -7.524 -15.037 1.00 74.00 161 SER A O 1
ATOM 1319 N N . SER A 1 162 ? 19.863 -8.208 -13.146 1.00 75.12 162 SER A N 1
ATOM 1320 C CA . SER A 1 162 ? 19.196 -9.363 -13.774 1.00 75.12 162 SER A CA 1
ATOM 1321 C C . SER A 1 162 ? 18.104 -8.973 -14.775 1.00 75.12 162 SER A C 1
ATOM 1323 O O . SER A 1 162 ? 17.851 -9.714 -15.719 1.00 75.12 162 SER A O 1
ATOM 1325 N N . VAL A 1 163 ? 17.474 -7.806 -14.599 1.00 75.62 163 VAL A N 1
ATOM 1326 C CA . VAL A 1 163 ? 16.464 -7.277 -15.531 1.00 75.62 163 VAL A CA 1
ATOM 1327 C C . VAL A 1 163 ? 17.107 -6.335 -16.534 1.00 75.62 163 VAL A C 1
ATOM 1329 O O . VAL A 1 163 ? 16.798 -6.387 -17.721 1.00 75.62 163 VAL A O 1
ATOM 1332 N N . LEU A 1 164 ? 18.013 -5.476 -16.072 1.00 76.88 164 LEU A N 1
ATOM 1333 C CA . LEU A 1 164 ? 18.613 -4.448 -16.907 1.00 76.88 164 LEU A CA 1
ATOM 1334 C C . LEU A 1 164 ? 19.698 -5.012 -17.829 1.00 76.88 164 LEU A C 1
ATOM 1336 O O . LEU A 1 164 ? 19.751 -4.598 -18.981 1.00 76.88 164 LEU A O 1
ATOM 1340 N N . ASN A 1 165 ? 20.513 -5.982 -17.403 1.00 78.25 165 ASN A N 1
ATOM 1341 C CA . ASN A 1 165 ? 21.619 -6.487 -18.225 1.00 78.25 165 ASN A CA 1
ATOM 1342 C C . ASN A 1 165 ? 21.160 -7.211 -19.495 1.00 78.25 165 ASN A C 1
ATOM 1344 O O . ASN A 1 165 ? 21.707 -6.886 -20.541 1.00 78.25 165 ASN A O 1
ATOM 1348 N N . PRO A 1 166 ? 20.160 -8.114 -19.496 1.00 73.62 166 PRO A N 1
ATOM 1349 C CA . PRO A 1 166 ? 19.674 -8.709 -20.748 1.00 73.62 166 PRO A CA 1
ATOM 1350 C C . PRO A 1 166 ? 19.185 -7.658 -21.755 1.00 73.62 166 PRO A C 1
ATOM 1352 O O . PRO A 1 166 ? 19.277 -7.830 -22.965 1.00 73.62 166 PRO A O 1
ATOM 1355 N N . ILE A 1 167 ? 18.692 -6.528 -21.250 1.00 70.38 167 ILE A N 1
ATOM 1356 C CA . ILE A 1 167 ? 18.126 -5.449 -22.059 1.00 70.38 167 ILE A CA 1
ATOM 1357 C C . ILE A 1 167 ? 19.228 -4.507 -22.554 1.00 70.38 167 ILE A C 1
ATOM 1359 O O . ILE A 1 167 ? 19.209 -4.088 -23.709 1.00 70.38 167 ILE A O 1
ATOM 1363 N N . LEU A 1 168 ? 20.200 -4.188 -21.699 1.00 67.06 168 LEU A N 1
ATOM 1364 C CA . LEU A 1 168 ? 21.290 -3.256 -21.982 1.00 67.06 168 LEU A CA 1
ATOM 1365 C C . LEU A 1 168 ? 22.465 -3.915 -22.725 1.00 67.06 168 LEU A C 1
ATOM 1367 O O . LEU A 1 168 ? 23.036 -3.296 -23.622 1.00 67.06 168 LEU A O 1
ATOM 1371 N N . ASN A 1 169 ? 22.808 -5.165 -22.399 1.00 63.91 169 ASN A N 1
ATOM 1372 C CA . ASN A 1 169 ? 24.012 -5.835 -22.903 1.00 63.91 169 ASN A CA 1
ATOM 1373 C C . ASN A 1 169 ? 23.848 -6.416 -24.310 1.00 63.91 169 ASN A C 1
ATOM 1375 O O . ASN A 1 169 ? 24.839 -6.541 -25.023 1.00 63.91 169 ASN A O 1
ATOM 1379 N N . GLU A 1 170 ? 22.631 -6.706 -24.778 1.00 56.16 170 GLU A N 1
ATOM 1380 C CA . GLU A 1 170 ? 22.459 -7.307 -26.109 1.00 56.16 170 GLU A CA 1
ATOM 1381 C C . GLU A 1 170 ? 22.701 -6.343 -27.289 1.00 56.16 170 GLU A C 1
ATOM 1383 O O . GLU A 1 170 ? 22.493 -6.727 -28.436 1.00 56.16 170 GLU A O 1
ATOM 1388 N N . LYS A 1 171 ? 23.102 -5.075 -27.083 1.00 59.16 171 LYS A N 1
ATOM 1389 C CA . LYS A 1 171 ? 23.211 -4.022 -28.133 1.00 59.16 171 LYS A CA 1
ATOM 1390 C C . LYS A 1 171 ? 21.926 -3.797 -28.958 1.00 59.16 171 LYS A C 1
ATOM 1392 O O . LYS A 1 171 ? 21.907 -2.925 -29.837 1.00 59.16 171 LYS A O 1
ATOM 1397 N N . LYS A 1 172 ? 20.851 -4.532 -28.658 1.00 70.19 172 LYS A N 1
ATOM 1398 C CA . LYS A 1 172 ? 19.580 -4.550 -29.373 1.00 70.19 172 LYS A CA 1
ATOM 1399 C C . LYS A 1 172 ? 18.578 -3.567 -28.800 1.00 70.19 172 LYS A C 1
ATOM 1401 O O . LYS A 1 172 ? 17.746 -3.139 -29.569 1.00 70.19 172 LYS A O 1
ATOM 1406 N N . PHE A 1 173 ? 18.621 -3.132 -27.542 1.00 80.31 173 PHE A N 1
ATOM 1407 C CA . PHE A 1 173 ? 17.609 -2.199 -27.024 1.00 80.31 173 PHE A CA 1
ATOM 1408 C C . PHE A 1 173 ? 18.157 -0.776 -26.863 1.00 80.31 173 PHE A C 1
ATOM 1410 O O . PHE A 1 173 ? 19.046 -0.521 -26.058 1.00 80.31 173 PHE A O 1
ATOM 1417 N N . LYS A 1 174 ? 17.611 0.184 -27.620 1.00 83.94 174 LYS A N 1
ATOM 1418 C CA . LYS A 1 174 ? 17.911 1.613 -27.453 1.00 83.94 174 LYS A CA 1
ATOM 1419 C C . LYS A 1 174 ? 16.868 2.252 -26.542 1.00 83.94 174 LYS A C 1
ATOM 1421 O O . LYS A 1 174 ? 15.705 2.379 -26.941 1.00 83.94 174 LYS A O 1
ATOM 1426 N N . ILE A 1 175 ? 17.287 2.691 -25.356 1.00 87.12 175 ILE A N 1
ATOM 1427 C CA . ILE A 1 175 ? 16.442 3.476 -24.449 1.00 87.12 175 ILE A CA 1
ATOM 1428 C C . ILE A 1 175 ? 16.132 4.827 -25.102 1.00 87.12 175 ILE A C 1
ATOM 1430 O O . ILE A 1 175 ? 17.007 5.502 -25.638 1.00 87.12 175 ILE A O 1
ATOM 1434 N N . LYS A 1 176 ? 14.853 5.194 -25.086 1.00 88.94 176 LYS A N 1
ATOM 1435 C CA . LYS A 1 176 ? 14.333 6.488 -25.538 1.00 88.94 176 LYS A CA 1
ATOM 1436 C C . LYS A 1 176 ? 13.941 7.388 -24.378 1.00 88.94 176 LYS A C 1
ATOM 1438 O O . LYS A 1 176 ? 14.080 8.596 -24.487 1.00 88.94 176 LYS A O 1
ATOM 1443 N N . ASN A 1 177 ? 13.387 6.801 -23.323 1.00 91.06 177 ASN A N 1
ATOM 1444 C CA . ASN A 1 177 ? 12.965 7.525 -22.138 1.00 91.06 177 ASN A CA 1
ATOM 1445 C C . ASN A 1 177 ? 13.118 6.630 -20.907 1.00 91.06 177 ASN A C 1
ATOM 1447 O O . ASN A 1 177 ? 12.778 5.445 -20.969 1.00 91.06 177 ASN A O 1
ATOM 1451 N N . LEU A 1 178 ? 13.583 7.216 -19.810 1.00 91.19 178 LEU A N 1
ATOM 1452 C CA . LEU A 1 178 ? 13.644 6.600 -18.494 1.00 91.19 178 LEU A CA 1
ATOM 1453 C C . LEU A 1 178 ? 12.986 7.555 -17.502 1.00 91.19 178 LEU A C 1
ATOM 1455 O O . LEU A 1 178 ? 13.347 8.723 -17.420 1.00 91.19 178 LEU A O 1
ATOM 1459 N N . GLU A 1 179 ? 12.014 7.052 -16.755 1.00 94.81 179 GLU A N 1
ATOM 1460 C CA . GLU A 1 179 ? 11.218 7.838 -15.819 1.00 94.81 179 GLU A CA 1
ATOM 1461 C C . GLU A 1 179 ? 11.021 7.045 -14.526 1.00 94.81 179 GLU A C 1
ATOM 1463 O O . GLU A 1 179 ? 10.639 5.876 -14.562 1.00 94.81 179 GLU A O 1
ATOM 1468 N N . VAL A 1 180 ? 11.237 7.681 -13.375 1.00 94.00 180 VAL A N 1
ATOM 1469 C CA . VAL A 1 180 ? 10.906 7.092 -12.071 1.00 94.00 180 VAL A CA 1
ATOM 1470 C C . VAL A 1 180 ? 9.550 7.624 -11.621 1.00 94.00 180 VAL A C 1
ATOM 1472 O O . VAL A 1 180 ? 9.416 8.777 -11.206 1.00 94.00 180 VAL A O 1
ATOM 1475 N N . ILE A 1 181 ? 8.530 6.770 -11.682 1.00 93.94 181 ILE A N 1
ATOM 1476 C CA . ILE A 1 181 ? 7.179 7.104 -11.237 1.00 93.94 181 ILE A CA 1
ATOM 1477 C C . ILE A 1 181 ? 7.094 6.866 -9.731 1.00 93.94 181 ILE A C 1
ATOM 1479 O O . ILE A 1 181 ? 7.195 5.734 -9.254 1.00 93.94 181 ILE A O 1
ATOM 1483 N N . LYS A 1 182 ? 6.870 7.944 -8.976 1.00 91.56 182 LYS A N 1
ATOM 1484 C CA . LYS A 1 182 ? 6.703 7.886 -7.517 1.00 91.56 182 LYS A CA 1
ATOM 1485 C C . LYS A 1 182 ? 5.485 7.033 -7.123 1.00 91.56 182 LYS A C 1
ATOM 1487 O O . LYS A 1 182 ? 4.491 7.051 -7.854 1.00 91.56 182 LYS A O 1
ATOM 1492 N N . PRO A 1 183 ? 5.507 6.370 -5.949 1.00 90.44 183 PRO A N 1
ATOM 1493 C CA . PRO A 1 183 ? 4.408 5.525 -5.471 1.00 90.44 183 PRO A CA 1
ATOM 1494 C C . PRO A 1 183 ? 3.014 6.158 -5.581 1.00 90.44 183 PRO A C 1
ATOM 1496 O O . PRO A 1 183 ? 2.073 5.525 -6.046 1.00 90.44 183 PRO A O 1
ATOM 1499 N N . GLU A 1 184 ? 2.899 7.437 -5.215 1.00 88.19 184 GLU A N 1
ATOM 1500 C CA . GLU A 1 184 ? 1.645 8.208 -5.217 1.00 88.19 184 GLU A CA 1
ATOM 1501 C C . GLU A 1 184 ? 0.940 8.211 -6.582 1.00 88.19 184 GLU A C 1
ATOM 1503 O O . GLU A 1 184 ? -0.288 8.155 -6.664 1.00 88.19 184 GLU A O 1
ATOM 1508 N N . ASN A 1 185 ? 1.733 8.261 -7.656 1.00 91.31 185 ASN A N 1
ATOM 1509 C CA . ASN A 1 185 ? 1.252 8.248 -9.032 1.00 91.31 185 ASN A CA 1
ATOM 1510 C C . ASN A 1 185 ? 1.196 6.818 -9.578 1.00 91.31 185 ASN A C 1
ATOM 1512 O O . ASN A 1 185 ? 0.248 6.459 -10.271 1.00 91.31 185 ASN A O 1
ATOM 1516 N N . ALA A 1 186 ? 2.178 5.983 -9.233 1.00 92.56 186 ALA A N 1
ATOM 1517 C CA . ALA A 1 186 ? 2.262 4.610 -9.711 1.00 92.56 186 ALA A CA 1
ATOM 1518 C C . ALA A 1 186 ? 1.069 3.762 -9.246 1.00 92.56 186 ALA A C 1
ATOM 1520 O O . ALA A 1 186 ? 0.534 2.993 -10.039 1.00 92.56 186 ALA A O 1
ATOM 1521 N N . ILE A 1 187 ? 0.589 3.927 -8.009 1.00 91.88 187 ILE A N 1
ATOM 1522 C CA . ILE A 1 187 ? -0.569 3.162 -7.517 1.00 91.88 187 ILE A CA 1
ATOM 1523 C C . ILE A 1 187 ? -1.848 3.479 -8.298 1.00 91.88 187 ILE A C 1
ATOM 1525 O O . ILE A 1 187 ? -2.670 2.588 -8.499 1.00 91.88 187 ILE A O 1
ATOM 1529 N N . LYS A 1 188 ? -2.021 4.716 -8.781 1.00 89.69 188 LYS A N 1
ATOM 1530 C CA . LYS A 1 188 ? -3.208 5.094 -9.564 1.00 89.69 188 LYS A CA 1
ATOM 1531 C C . LYS A 1 188 ? -3.286 4.330 -10.886 1.00 89.69 188 LYS A C 1
ATOM 1533 O O . LYS A 1 188 ? -4.373 3.965 -11.310 1.00 89.69 188 LYS A O 1
ATOM 1538 N N . THR A 1 189 ? -2.140 4.082 -11.520 1.00 91.25 189 THR A N 1
ATOM 1539 C CA . THR A 1 189 ? -2.071 3.387 -12.814 1.00 91.25 189 THR A CA 1
ATOM 1540 C C . THR A 1 189 ? -1.917 1.871 -12.668 1.00 91.25 189 THR A C 1
ATOM 1542 O O . THR A 1 189 ? -2.509 1.127 -13.438 1.00 91.25 189 THR A O 1
ATOM 1545 N N . TYR A 1 190 ? -1.126 1.404 -11.699 1.00 91.38 190 TYR A N 1
ATOM 1546 C CA . TYR A 1 190 ? -0.692 0.002 -11.602 1.00 91.38 190 TYR A CA 1
ATOM 1547 C C . TYR A 1 190 ? -1.200 -0.718 -10.341 1.00 91.38 190 TYR A C 1
ATOM 1549 O O . TYR A 1 190 ? -0.824 -1.861 -10.083 1.00 91.38 190 TYR A O 1
ATOM 1557 N N . GLY A 1 191 ? -2.030 -0.065 -9.522 1.00 91.38 191 GLY A N 1
ATOM 1558 C CA . GLY A 1 191 ? -2.553 -0.642 -8.285 1.00 91.38 191 GLY A CA 1
ATOM 1559 C C . GLY A 1 191 ? -1.442 -1.032 -7.308 1.00 91.38 191 GLY A C 1
ATOM 1560 O O . GLY A 1 191 ? -0.478 -0.290 -7.114 1.00 91.38 191 GLY A O 1
ATOM 1561 N N . LEU A 1 192 ? -1.563 -2.219 -6.706 1.00 92.69 192 LEU A N 1
ATOM 1562 C CA . LEU A 1 192 ? -0.589 -2.750 -5.746 1.00 92.69 192 LEU A CA 1
ATOM 1563 C C . LEU A 1 192 ? 0.840 -2.805 -6.314 1.00 92.69 192 LEU A C 1
ATOM 1565 O O . LEU A 1 192 ? 1.789 -2.538 -5.587 1.00 92.69 192 LEU A O 1
ATOM 1569 N N . ILE A 1 193 ? 1.010 -3.076 -7.611 1.00 93.56 193 ILE A N 1
ATOM 1570 C CA . ILE A 1 193 ? 2.334 -3.145 -8.251 1.00 93.56 193 ILE A CA 1
ATOM 1571 C C . ILE A 1 193 ? 3.080 -1.807 -8.159 1.00 93.56 193 ILE A C 1
ATOM 1573 O O . ILE A 1 193 ? 4.299 -1.771 -8.017 1.00 93.56 193 ILE A O 1
ATOM 1577 N N . GLY A 1 194 ? 2.345 -0.693 -8.160 1.00 92.31 194 GLY A N 1
ATOM 1578 C CA . GLY A 1 194 ? 2.905 0.645 -8.004 1.00 92.31 194 GLY A CA 1
ATOM 1579 C C . GLY A 1 194 ? 3.282 1.023 -6.570 1.00 92.31 194 GLY A C 1
ATOM 1580 O O . GLY A 1 194 ? 3.728 2.149 -6.356 1.00 92.31 194 GLY A O 1
ATOM 1581 N N . PHE A 1 195 ? 3.116 0.139 -5.577 1.00 91.31 195 PHE A N 1
ATOM 1582 C CA . PHE A 1 195 ? 3.247 0.490 -4.156 1.00 91.31 195 PHE A CA 1
ATOM 1583 C C . PHE A 1 195 ? 4.617 1.062 -3.776 1.00 91.31 195 PHE A C 1
ATOM 1585 O O . PHE A 1 195 ? 4.707 1.942 -2.922 1.00 91.31 195 PHE A O 1
ATOM 1592 N N . LYS A 1 196 ? 5.687 0.591 -4.421 1.00 88.88 196 LYS A N 1
ATOM 1593 C CA . LYS A 1 196 ? 7.060 1.077 -4.201 1.00 88.88 196 LYS A CA 1
ATOM 1594 C C . LYS A 1 196 ? 7.519 2.107 -5.238 1.00 88.88 196 LYS A C 1
ATOM 1596 O O . LYS A 1 196 ? 8.646 2.583 -5.161 1.00 88.88 196 LYS A O 1
ATOM 1601 N N . GLY A 1 197 ? 6.646 2.498 -6.165 1.00 91.88 197 GLY A N 1
ATOM 1602 C CA . GLY A 1 197 ? 7.028 3.228 -7.371 1.00 91.88 197 GLY A CA 1
ATOM 1603 C C . GLY A 1 197 ? 7.491 2.285 -8.482 1.00 91.88 197 GLY A C 1
ATOM 1604 O O . GLY A 1 197 ? 7.620 1.079 -8.276 1.00 91.88 197 GLY A O 1
ATOM 1605 N N . ILE A 1 198 ? 7.677 2.834 -9.682 1.00 94.50 198 ILE A N 1
ATOM 1606 C CA . ILE A 1 198 ? 8.024 2.066 -10.886 1.00 94.50 198 ILE A CA 1
ATOM 1607 C C . ILE A 1 198 ? 9.100 2.799 -11.677 1.00 94.50 198 ILE A C 1
ATOM 1609 O O . ILE A 1 198 ? 8.962 3.989 -11.958 1.00 94.50 198 ILE A O 1
ATOM 1613 N N . ILE A 1 199 ? 10.130 2.067 -12.099 1.00 94.12 199 ILE A N 1
ATOM 1614 C CA . ILE A 1 199 ? 11.116 2.541 -13.071 1.00 94.12 199 ILE A CA 1
ATOM 1615 C C . ILE A 1 199 ? 10.591 2.214 -14.467 1.00 94.12 199 ILE A C 1
ATOM 1617 O O . ILE A 1 199 ? 10.561 1.064 -14.906 1.00 94.12 199 ILE A O 1
ATOM 1621 N N . LYS A 1 200 ? 10.131 3.234 -15.179 1.00 94.25 200 LYS A N 1
ATOM 1622 C CA . LYS A 1 200 ? 9.563 3.102 -16.513 1.00 94.25 200 LYS A CA 1
ATOM 1623 C C . LYS A 1 200 ? 10.630 3.365 -17.561 1.00 94.25 200 LYS A C 1
ATOM 1625 O O . LYS A 1 200 ? 11.207 4.444 -17.616 1.00 94.25 200 LYS A O 1
ATOM 1630 N N . ILE A 1 201 ? 10.846 2.388 -18.429 1.00 91.19 201 ILE A N 1
ATOM 1631 C CA . ILE A 1 201 ? 11.803 2.447 -19.525 1.00 91.19 201 ILE A CA 1
ATOM 1632 C C . ILE A 1 201 ? 11.027 2.277 -20.828 1.00 91.19 201 ILE A C 1
ATOM 1634 O O . ILE A 1 201 ? 10.380 1.259 -21.072 1.00 91.19 201 ILE A O 1
ATOM 1638 N N . LYS A 1 202 ? 11.087 3.280 -21.699 1.00 91.19 202 LYS A N 1
ATOM 1639 C CA . LYS A 1 202 ? 10.623 3.162 -23.083 1.00 91.19 202 LYS A CA 1
ATOM 1640 C C . LYS A 1 202 ? 11.830 3.091 -23.995 1.00 91.19 202 LYS A C 1
ATOM 1642 O O . LYS A 1 202 ? 12.754 3.888 -23.865 1.00 91.19 202 LYS A O 1
ATOM 1647 N N . GLY A 1 203 ? 11.800 2.188 -24.959 1.00 88.81 203 GLY A N 1
ATOM 1648 C CA . GLY A 1 203 ? 12.879 2.017 -25.918 1.00 88.81 203 GLY A CA 1
ATOM 1649 C C . GLY A 1 203 ? 12.430 1.292 -27.175 1.00 88.81 203 GLY A C 1
ATOM 1650 O O . GLY A 1 203 ? 11.255 0.972 -27.353 1.00 88.81 203 GLY A O 1
ATOM 1651 N N . LYS A 1 204 ? 13.371 1.059 -28.084 1.00 86.19 204 LYS A N 1
ATOM 1652 C CA . LYS A 1 204 ? 13.140 0.300 -29.315 1.00 86.19 204 LYS A CA 1
ATOM 1653 C C . LYS A 1 204 ? 14.206 -0.767 -29.465 1.00 86.19 204 LYS A C 1
ATOM 1655 O O . LYS A 1 204 ? 15.381 -0.486 -29.236 1.00 86.19 204 LYS A O 1
ATOM 1660 N N . PHE A 1 205 ? 13.795 -1.947 -29.917 1.00 78.94 205 PHE A N 1
ATOM 1661 C CA . PHE A 1 205 ? 14.745 -2.941 -30.383 1.00 78.94 205 PHE A CA 1
ATOM 1662 C C . PHE A 1 205 ? 15.317 -2.504 -31.743 1.00 78.94 205 PHE A C 1
ATOM 1664 O O . PHE A 1 205 ? 14.571 -2.063 -32.621 1.00 78.94 205 PHE A O 1
ATOM 1671 N N . LYS A 1 206 ? 16.639 -2.565 -31.913 1.00 72.62 206 LYS A N 1
ATOM 1672 C CA . LYS A 1 206 ? 17.314 -2.430 -33.198 1.00 72.62 206 LYS A CA 1
ATOM 1673 C C . LYS A 1 206 ? 16.863 -3.610 -34.047 1.00 72.62 206 LYS A C 1
ATOM 1675 O O . LYS A 1 206 ? 16.953 -4.755 -33.609 1.00 72.62 206 LYS A O 1
ATOM 1680 N N . LYS A 1 207 ? 16.367 -3.319 -35.248 1.00 63.31 207 LYS A N 1
ATOM 1681 C CA . LYS A 1 207 ? 16.123 -4.353 -36.251 1.00 63.31 207 LYS A CA 1
ATOM 1682 C C . LYS A 1 207 ? 17.470 -5.003 -36.572 1.00 63.31 207 LYS A C 1
ATOM 1684 O O . LYS A 1 207 ? 18.436 -4.279 -36.819 1.00 63.31 207 LYS A O 1
ATOM 1689 N N . CYS A 1 208 ? 17.538 -6.330 -36.505 1.00 60.91 208 CYS A N 1
ATOM 1690 C CA . CYS A 1 208 ? 18.656 -7.051 -37.106 1.00 60.91 208 CYS A CA 1
ATOM 1691 C C . CYS A 1 208 ? 18.580 -6.787 -38.619 1.00 60.91 208 CYS A C 1
ATOM 1693 O O . CYS A 1 208 ? 17.478 -6.811 -39.172 1.00 60.91 208 CYS A O 1
ATOM 1695 N N . LYS A 1 209 ? 19.705 -6.401 -39.222 1.00 50.78 209 LYS A N 1
ATOM 1696 C CA . LYS A 1 209 ? 19.856 -6.376 -40.679 1.00 50.78 209 LYS A CA 1
ATOM 1697 C C . LYS A 1 209 ? 20.208 -7.777 -41.140 1.00 50.78 209 LYS A C 1
ATOM 1699 O O . LYS A 1 209 ? 20.959 -8.429 -40.382 1.00 50.78 209 LYS A O 1
#

Radius of gyration: 25.85 Å; chains: 1; bounding box: 91×44×72 Å

Foldseek 3Di:
DDDDDDDDPPDPVVVVVVVVVVVVVCPQAPDLAQWKWWADQDPQHHTWIWHDHAFKIWIFHDDPDDPDGGDIWIFGWDDDRQKIFTAATDDDPDPDPDDPPDPVSVRVLRHRWMWGNPHSFWIAGPVVRGIIGGPVCLCVPQPCWAWEQEQNDIDTDNDPCVVVVVQPVVVFKDWDDWDWAQLVRQCVPPNSSSRRTYTYTYTGTDDDD

Organism: NCBI:txid561505

pLDDT: mean 77.94, std 17.7, range [34.72, 96.19]

Secondary structure (DSSP, 8-state):
-----------HHHHHHHHHHHHHTT-PPPP-TT-EEE---BTTB--EEEEE-SSEEEEEEPPSS-SS--EEEEEEEEEETTEEEEEEEPPP-----S-----HHHHHHHTT-EEEEEETTEEEEGGGTEEEEEHHHHHHHHTT-EEEEETTEEEEESSHHHHHHHHHHTS-EEEEEEEEE-HHHHHHHHGGGGGG-EEEEEEEEPPP-